Protein AF-A0A499W792-F1 (afdb_monomer_lite)

Foldseek 3Di:
DPAWEWDDDPPDIDIDGDPCLVVADPLLSLLRVLLRVLCVVVVVNVVVVVLVVVVVVLVVLLVVLVVVLVVVQVVDPDDDPVNSCPPVLVVLSVVLSVVVVLLSLLVQLVVLQLSSLSSLQSSPPPHDCVSVLVVLVPDQDPDDDPVSVSPDSYDHSVVSNVCNVPVLVSLADDLSLLLSLLLVLLQQLLVQQVVQCVVCPPHPDHSNVVSCVVSVVSCCVSVVSSVVSNCVSCVVPPDDRDPSSVVSNVVNNVVNQQSNSSCSQPDPPHDPPRHDPPDDDPDPPDDDDD

pLDDT: mean 80.39, std 14.5, range [31.56, 94.38]

Organism: Streptomyces avermitilis (NCBI:txid33903)

Structure (mmCIF, N/CA/C/O backbone):
data_AF-A0A499W792-F1
#
_entry.id   AF-A0A499W792-F1
#
loop_
_atom_site.group_PDB
_atom_site.id
_atom_site.type_symbol
_atom_site.label_atom_id
_atom_site.label_alt_id
_atom_site.label_comp_id
_atom_site.label_asym_id
_atom_site.label_entity_id
_atom_site.label_seq_id
_atom_site.pdbx_PDB_ins_code
_atom_site.Cartn_x
_atom_site.Cartn_y
_atom_site.Cartn_z
_atom_site.occupancy
_atom_site.B_iso_or_equiv
_atom_site.auth_seq_id
_atom_site.auth_comp_id
_atom_site.auth_asym_id
_atom_site.auth_atom_id
_atom_site.pdbx_PDB_model_num
ATOM 1 N N . MET A 1 1 ? -24.692 -14.224 3.344 1.00 43.38 1 MET A N 1
ATOM 2 C CA . MET A 1 1 ? -23.946 -13.046 3.838 1.00 43.38 1 MET A CA 1
ATOM 3 C C . MET A 1 1 ? -23.795 -13.183 5.340 1.00 43.38 1 MET A C 1
ATOM 5 O O . MET A 1 1 ? -24.813 -13.360 5.999 1.00 43.38 1 MET A O 1
ATOM 9 N N . ARG A 1 2 ? -22.555 -13.235 5.845 1.00 56.59 2 ARG A N 1
ATOM 10 C CA . ARG A 1 2 ? -22.250 -13.523 7.260 1.00 56.59 2 ARG A CA 1
ATOM 11 C C . ARG A 1 2 ? -21.841 -12.286 8.072 1.00 56.59 2 ARG A C 1
ATOM 13 O O . ARG A 1 2 ? -21.941 -12.348 9.287 1.00 56.59 2 ARG A O 1
ATOM 20 N N . GLU A 1 3 ? -21.475 -11.181 7.426 1.00 69.00 3 GLU A N 1
ATOM 21 C CA . GLU A 1 3 ? -20.933 -9.975 8.074 1.00 69.00 3 GLU A CA 1
ATOM 22 C C . GLU A 1 3 ? -21.672 -8.716 7.592 1.00 69.00 3 GLU A C 1
ATOM 24 O O . GLU A 1 3 ? -22.292 -8.735 6.519 1.00 69.00 3 GLU A O 1
ATOM 29 N N . ALA A 1 4 ? -21.674 -7.669 8.423 1.00 77.00 4 ALA A N 1
ATOM 30 C CA . ALA A 1 4 ? -22.153 -6.343 8.041 1.00 77.00 4 ALA A CA 1
ATOM 31 C C . ALA A 1 4 ? -21.179 -5.705 7.048 1.00 77.00 4 ALA A C 1
ATOM 33 O O . ALA A 1 4 ? -20.007 -6.069 7.010 1.00 77.00 4 ALA A O 1
ATOM 34 N N . PHE A 1 5 ? -21.688 -4.834 6.178 1.00 81.81 5 PHE A N 1
ATOM 35 C CA . PHE A 1 5 ? -20.833 -4.112 5.242 1.00 81.81 5 PHE A CA 1
ATOM 36 C C . PHE A 1 5 ? -21.449 -2.787 4.804 1.00 81.81 5 PHE A C 1
ATOM 38 O O . PHE A 1 5 ? -22.674 -2.620 4.753 1.00 81.81 5 PHE A O 1
ATOM 45 N N . VAL A 1 6 ? -20.576 -1.865 4.412 1.00 80.75 6 VAL A N 1
ATOM 46 C CA . VAL A 1 6 ? -20.932 -0.555 3.866 1.00 80.75 6 VAL A CA 1
ATOM 47 C C . VAL A 1 6 ? -20.957 -0.590 2.335 1.00 80.75 6 VAL A C 1
ATOM 49 O O . VAL A 1 6 ? -20.016 -1.043 1.686 1.00 80.75 6 VAL A O 1
ATOM 52 N N . LEU A 1 7 ? -22.013 -0.035 1.737 1.00 80.12 7 LEU A N 1
ATOM 53 C CA . LEU A 1 7 ? -22.088 0.289 0.311 1.00 80.12 7 LEU A CA 1
ATOM 54 C C . LEU A 1 7 ? -22.200 1.797 0.116 1.00 80.12 7 LEU A C 1
ATOM 56 O O . LEU A 1 7 ? -23.131 2.413 0.625 1.00 80.12 7 LEU A O 1
ATOM 60 N N . GLY A 1 8 ? -21.322 2.385 -0.694 1.00 77.19 8 GLY A N 1
ATOM 61 C CA . GLY A 1 8 ? -21.474 3.771 -1.142 1.00 77.19 8 GLY A CA 1
ATOM 62 C C . GLY A 1 8 ? -21.892 3.869 -2.607 1.00 77.19 8 GLY A C 1
ATOM 63 O O . GLY A 1 8 ? -21.391 3.137 -3.462 1.00 77.19 8 GLY A O 1
ATOM 64 N N . ARG A 1 9 ? -22.799 4.803 -2.905 1.00 77.06 9 ARG A N 1
ATOM 65 C CA . ARG A 1 9 ? -23.167 5.214 -4.266 1.00 77.06 9 ARG A CA 1
ATOM 66 C C . ARG A 1 9 ? -23.254 6.739 -4.323 1.00 77.06 9 ARG A C 1
ATOM 68 O O . ARG A 1 9 ? -24.211 7.330 -3.824 1.00 77.06 9 ARG A O 1
ATOM 75 N N . GLY A 1 10 ? -22.266 7.371 -4.957 1.00 75.25 10 GLY A N 1
ATOM 76 C CA . GLY A 1 10 ? -22.149 8.832 -4.975 1.00 75.25 10 GLY A CA 1
ATOM 77 C C . GLY A 1 10 ? -21.938 9.381 -3.561 1.00 75.25 10 GLY A C 1
ATOM 78 O O . GLY A 1 10 ? -21.058 8.909 -2.852 1.00 75.25 10 GLY A O 1
ATOM 79 N N . SER A 1 11 ? -22.767 10.338 -3.139 1.00 74.12 11 SER A N 1
ATOM 80 C CA . SER A 1 11 ? -22.710 10.950 -1.801 1.00 74.12 11 SER A CA 1
ATOM 81 C C . SER A 1 11 ? -23.447 10.173 -0.702 1.00 74.12 11 SER A C 1
ATOM 83 O O . SER A 1 11 ? -23.469 10.619 0.443 1.00 74.12 11 SER A O 1
ATOM 85 N N . ARG A 1 12 ? -24.089 9.040 -1.023 1.00 82.44 12 ARG A N 1
ATOM 86 C CA . ARG A 1 12 ? -24.875 8.256 -0.057 1.00 82.44 12 ARG A CA 1
ATOM 87 C C . ARG A 1 12 ? -24.180 6.945 0.292 1.00 82.44 12 ARG A C 1
ATOM 89 O O . ARG A 1 12 ? -23.796 6.200 -0.610 1.00 82.44 12 ARG A O 1
ATOM 96 N N . SER A 1 13 ? -24.124 6.645 1.587 1.00 84.94 13 SER A N 1
ATOM 97 C CA . SER A 1 13 ? -23.621 5.383 2.138 1.00 84.94 13 SER A CA 1
ATOM 98 C C . SER A 1 13 ? -24.741 4.625 2.847 1.00 84.94 13 SER A C 1
ATOM 100 O O . SER A 1 13 ? -25.570 5.225 3.528 1.00 84.94 13 SER A O 1
ATOM 102 N N . TRP A 1 14 ? -24.762 3.308 2.678 1.00 86.12 14 TRP A N 1
ATOM 103 C CA . TRP A 1 14 ? -25.739 2.388 3.248 1.00 86.12 14 TRP A CA 1
ATOM 104 C C . TRP A 1 14 ? -25.001 1.331 4.058 1.00 86.12 14 TRP A C 1
ATOM 106 O O . TRP A 1 14 ? -24.046 0.742 3.557 1.00 86.12 14 TRP A O 1
ATOM 116 N N . ILE A 1 15 ? -25.462 1.064 5.276 1.00 87.50 15 ILE A N 1
ATOM 117 C CA . ILE A 1 15 ? -24.980 -0.059 6.082 1.00 87.50 15 ILE A CA 1
ATOM 118 C C . ILE A 1 15 ? -25.951 -1.218 5.868 1.00 87.50 15 ILE A C 1
ATOM 120 O O . ILE A 1 15 ? -27.147 -1.093 6.142 1.00 87.50 15 ILE A O 1
ATOM 124 N N . ILE A 1 16 ? -25.453 -2.342 5.359 1.00 86.75 16 ILE A N 1
ATOM 125 C CA . ILE A 1 16 ? -26.236 -3.565 5.201 1.00 86.75 16 ILE A CA 1
ATOM 126 C C . ILE A 1 16 ? -25.924 -4.485 6.371 1.00 86.75 16 ILE A C 1
ATOM 128 O O . ILE A 1 16 ? -24.802 -4.961 6.527 1.00 86.75 16 ILE A O 1
ATOM 132 N N . LEU A 1 17 ? -26.948 -4.761 7.177 1.00 86.94 17 LEU A N 1
ATOM 133 C CA . LEU A 1 17 ? -26.836 -5.623 8.345 1.00 86.94 17 LEU A CA 1
ATOM 134 C C . LEU A 1 17 ? -27.333 -7.042 8.017 1.00 86.94 17 LEU A C 1
ATOM 136 O O . LEU A 1 17 ? -28.445 -7.204 7.499 1.00 86.94 17 LEU A O 1
ATOM 140 N N . PRO A 1 18 ? -26.550 -8.095 8.311 1.00 85.62 18 PRO A N 1
ATOM 141 C CA . PRO A 1 18 ? -26.974 -9.468 8.086 1.00 85.62 18 PRO A CA 1
ATOM 142 C C . PRO A 1 18 ? -28.092 -9.847 9.063 1.00 85.62 18 PRO A C 1
ATOM 144 O O . PRO A 1 18 ? -28.157 -9.356 10.187 1.00 85.62 18 PRO A O 1
ATOM 147 N N . ARG A 1 19 ? -28.949 -10.803 8.675 1.00 82.31 19 ARG A N 1
ATOM 148 C CA . ARG A 1 19 ?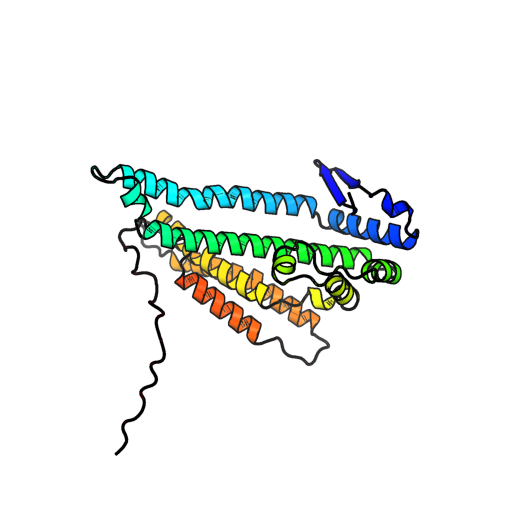 -30.065 -11.273 9.526 1.00 82.31 19 ARG A CA 1
ATOM 149 C C . ARG A 1 19 ? -29.613 -11.752 10.913 1.00 82.31 19 ARG A C 1
ATOM 151 O O . ARG A 1 19 ? -30.375 -11.614 11.862 1.00 82.31 19 ARG A O 1
ATOM 158 N N . GLY A 1 20 ? -28.390 -12.278 11.017 1.00 80.50 20 GLY A N 1
ATOM 159 C CA . GLY A 1 20 ? -27.804 -12.763 12.268 1.00 80.50 20 GLY A CA 1
ATOM 160 C C . GLY A 1 20 ? -27.576 -11.683 13.327 1.00 80.50 20 GLY A C 1
ATOM 161 O O . GLY A 1 20 ? -27.514 -12.027 14.499 1.00 80.50 20 GLY A O 1
ATOM 162 N N . ILE A 1 21 ? -27.541 -10.394 12.959 1.00 84.88 21 ILE A N 1
ATOM 163 C CA . ILE A 1 21 ? -27.390 -9.305 13.938 1.00 84.88 21 ILE A CA 1
ATOM 164 C C . ILE A 1 21 ? -28.565 -9.248 14.923 1.00 84.88 21 ILE A C 1
ATOM 166 O O . ILE A 1 21 ? -28.399 -8.829 16.058 1.00 84.88 21 ILE A O 1
ATOM 170 N N . ARG A 1 22 ? -29.746 -9.729 14.505 1.00 84.56 22 ARG A N 1
ATOM 171 C CA . ARG A 1 22 ? -30.959 -9.784 15.336 1.00 84.56 22 ARG A CA 1
ATOM 172 C C . ARG A 1 22 ? -30.860 -10.778 16.494 1.00 84.56 22 ARG A C 1
ATOM 174 O O . ARG A 1 22 ? -31.756 -10.813 17.325 1.00 84.56 22 ARG A O 1
ATOM 181 N N . LEU A 1 23 ? -29.837 -11.633 16.489 1.00 87.12 23 LEU A N 1
ATOM 182 C CA . LEU A 1 23 ? -29.580 -12.615 17.541 1.00 87.12 23 LEU A CA 1
ATOM 183 C C . LEU A 1 23 ? -28.583 -12.097 18.589 1.00 87.12 23 LEU A C 1
ATOM 185 O O . LEU A 1 23 ? -28.338 -12.791 19.571 1.00 87.12 23 LEU A O 1
ATOM 189 N N . LEU A 1 24 ? -27.982 -10.928 18.360 1.00 86.69 24 LEU A N 1
ATOM 190 C CA . LEU A 1 24 ? -27.027 -10.310 19.274 1.00 86.69 24 LEU A CA 1
ATOM 191 C C . LEU A 1 24 ? -27.748 -9.451 20.310 1.00 86.69 24 LEU A C 1
ATOM 193 O O . LEU A 1 24 ? -28.890 -9.039 20.103 1.00 86.69 24 LEU A O 1
ATOM 197 N N . ARG A 1 25 ? -27.062 -9.154 21.415 1.00 89.69 25 ARG A N 1
ATOM 198 C CA . ARG A 1 25 ? -27.536 -8.151 22.374 1.00 89.69 25 ARG A CA 1
ATOM 199 C C . ARG A 1 25 ? -27.486 -6.763 21.737 1.00 89.69 25 ARG A C 1
ATOM 201 O O . ARG A 1 25 ? -26.628 -6.507 20.894 1.00 89.69 25 ARG A O 1
ATOM 208 N N . ASP A 1 26 ? -28.351 -5.853 22.179 1.00 90.31 26 ASP A N 1
ATOM 209 C CA . ASP A 1 26 ? -28.429 -4.495 21.618 1.00 90.31 26 ASP A CA 1
ATOM 210 C C . ASP A 1 26 ? -27.074 -3.770 21.660 1.00 90.31 26 ASP A C 1
ATOM 212 O O . ASP A 1 26 ? -26.663 -3.171 20.671 1.00 90.31 26 ASP A O 1
ATOM 216 N N . GLU A 1 27 ? -26.326 -3.914 22.756 1.00 89.75 27 GLU A N 1
ATOM 217 C CA . GLU A 1 27 ? -24.987 -3.330 22.925 1.00 89.75 27 GLU A CA 1
ATOM 218 C C . GLU A 1 27 ? -23.953 -3.891 21.928 1.00 89.75 27 GLU A C 1
ATOM 220 O O . GLU A 1 27 ? -23.074 -3.174 21.451 1.00 89.75 27 GLU A O 1
ATOM 225 N N . GLU A 1 28 ? -24.056 -5.179 21.592 1.00 89.00 28 GLU A N 1
ATOM 226 C CA . GLU A 1 28 ? -23.181 -5.851 20.624 1.00 89.00 28 GLU A CA 1
ATOM 227 C C . GLU A 1 28 ? -23.547 -5.445 19.192 1.00 89.00 28 GLU A C 1
ATOM 229 O O . GLU A 1 28 ? -22.673 -5.131 18.381 1.00 89.00 28 GLU A O 1
ATOM 234 N N . ALA A 1 29 ? -24.845 -5.398 18.882 1.00 89.12 29 ALA A N 1
ATOM 235 C CA . ALA A 1 29 ? -25.343 -4.914 17.601 1.00 89.12 29 ALA A CA 1
ATOM 236 C C . ALA A 1 29 ? -24.961 -3.443 17.373 1.00 89.12 29 ALA A C 1
ATOM 238 O O . ALA A 1 29 ? -24.527 -3.077 16.279 1.00 89.12 29 ALA A O 1
ATOM 239 N N . GLU A 1 30 ? -25.059 -2.607 18.408 1.00 90.38 30 GLU A N 1
ATOM 240 C CA . GLU A 1 30 ? -24.650 -1.207 18.354 1.00 90.38 30 GLU A CA 1
ATOM 241 C C . GLU A 1 30 ? -23.138 -1.067 18.133 1.00 90.38 30 GLU A C 1
ATOM 243 O O . GLU A 1 30 ? -22.713 -0.244 17.320 1.00 90.38 30 GLU A O 1
ATOM 248 N N . ALA A 1 31 ? -22.316 -1.896 18.784 1.00 89.31 31 ALA A N 1
ATOM 249 C CA . ALA A 1 31 ? -20.872 -1.904 18.562 1.00 89.31 31 ALA A CA 1
ATOM 250 C C . ALA A 1 31 ? -20.512 -2.228 17.096 1.00 89.31 31 ALA A C 1
ATOM 252 O O . ALA A 1 31 ? -19.668 -1.543 16.516 1.00 89.31 31 ALA A O 1
ATOM 253 N N . ILE A 1 32 ? -21.212 -3.183 16.464 1.00 90.31 32 ILE A N 1
ATOM 254 C CA . ILE A 1 32 ? -21.069 -3.468 15.022 1.00 90.31 32 ILE A CA 1
ATOM 255 C C . ILE A 1 32 ? -21.450 -2.243 14.190 1.00 90.31 32 ILE A C 1
ATOM 257 O O . ILE A 1 32 ? -20.688 -1.832 13.321 1.00 90.31 32 ILE A O 1
ATOM 261 N N . VAL A 1 33 ? -22.601 -1.622 14.456 1.00 91.00 33 VAL A N 1
ATOM 262 C CA . VAL A 1 33 ? -23.042 -0.446 13.688 1.00 91.00 33 VAL A CA 1
ATOM 263 C C . VAL A 1 33 ? -22.042 0.706 13.811 1.00 91.00 33 VAL A C 1
ATOM 265 O O . VAL A 1 33 ? -21.728 1.345 12.808 1.00 91.00 33 VAL A O 1
ATOM 268 N N . ARG A 1 34 ? -21.487 0.952 15.003 1.00 91.19 34 ARG A N 1
ATOM 269 C CA . ARG A 1 34 ? -20.455 1.980 15.210 1.00 91.19 34 ARG A CA 1
ATOM 270 C C . ARG A 1 34 ? -19.169 1.678 14.442 1.00 91.19 34 ARG A C 1
ATOM 272 O O . ARG A 1 34 ? -18.573 2.605 13.898 1.00 91.19 34 ARG A O 1
ATOM 279 N N . HIS A 1 35 ? -18.764 0.413 14.358 1.00 92.44 35 HIS A N 1
ATOM 280 C CA . HIS A 1 35 ? -17.632 -0.015 13.533 1.00 92.44 35 HIS A CA 1
ATOM 281 C C . HIS A 1 35 ? -17.866 0.283 12.046 1.00 92.44 35 HIS A C 1
ATOM 283 O O . HIS A 1 35 ? -17.044 0.951 11.417 1.00 92.44 35 HIS A O 1
ATOM 289 N N . GLU A 1 36 ? -19.034 -0.082 11.511 1.00 91.44 36 GLU A N 1
ATOM 290 C CA . GLU A 1 36 ? -19.412 0.234 10.125 1.00 91.44 36 GLU A CA 1
ATOM 291 C C . GLU A 1 36 ? -19.500 1.753 9.875 1.00 91.44 36 GLU A C 1
ATOM 293 O O . GLU A 1 36 ? -19.076 2.255 8.832 1.00 91.44 36 GLU A O 1
ATOM 298 N N . MET A 1 37 ? -20.000 2.526 10.846 1.00 91.38 37 MET A N 1
ATOM 299 C CA . MET A 1 37 ? -19.972 3.992 10.784 1.00 91.38 37 MET A CA 1
ATOM 300 C C . MET A 1 37 ? -18.542 4.544 10.795 1.00 91.38 37 MET A C 1
ATOM 302 O O . MET A 1 37 ? -18.280 5.548 10.132 1.00 91.38 37 MET A O 1
ATOM 306 N N . GLY A 1 38 ? -17.614 3.883 11.490 1.00 90.75 38 GLY A N 1
ATOM 307 C CA . GLY A 1 38 ? -16.185 4.190 11.461 1.00 90.75 38 GLY A CA 1
ATOM 308 C C . GLY A 1 38 ? -15.604 4.097 10.049 1.00 90.75 38 GLY A C 1
ATOM 309 O O . GLY A 1 38 ? -14.928 5.027 9.610 1.00 90.75 38 GLY A O 1
ATOM 310 N N . HIS A 1 39 ? -15.948 3.047 9.297 1.00 91.25 39 HIS A N 1
ATOM 311 C CA . HIS A 1 39 ? -15.559 2.913 7.887 1.00 91.25 39 HIS A CA 1
ATOM 312 C C . HIS A 1 39 ? -16.125 4.036 7.004 1.00 91.25 39 HIS A C 1
ATOM 314 O O . HIS A 1 39 ? -15.434 4.556 6.124 1.00 91.25 39 HIS A O 1
ATOM 320 N N . ILE A 1 40 ? -17.373 4.457 7.247 1.00 89.94 40 ILE A N 1
ATOM 321 C CA . ILE A 1 40 ? -17.988 5.583 6.523 1.00 89.94 40 ILE A CA 1
ATOM 322 C C . ILE A 1 40 ? -17.263 6.892 6.841 1.00 89.94 40 ILE A C 1
ATOM 324 O O . ILE A 1 40 ? -16.906 7.627 5.921 1.00 89.94 40 ILE A O 1
ATOM 328 N N . ALA A 1 41 ? -17.033 7.180 8.124 1.00 88.56 41 ALA A N 1
ATOM 329 C CA . ALA A 1 41 ? -16.377 8.404 8.573 1.00 88.56 41 ALA A CA 1
ATOM 330 C C . ALA A 1 41 ? -14.927 8.505 8.071 1.00 88.56 41 ALA A C 1
ATOM 332 O O . ALA A 1 41 ? -14.463 9.597 7.750 1.00 88.56 41 ALA A O 1
ATOM 333 N N . ALA A 1 42 ? -14.235 7.369 7.955 1.00 86.50 42 ALA A N 1
ATOM 334 C CA . ALA A 1 42 ? -12.890 7.284 7.394 1.00 86.50 42 ALA A CA 1
ATOM 335 C C . ALA A 1 42 ? -12.846 7.361 5.855 1.00 86.50 42 ALA A C 1
ATOM 337 O O . ALA A 1 42 ? -11.769 7.508 5.279 1.00 86.50 42 ALA A O 1
ATOM 338 N N . GLY A 1 43 ? -13.996 7.286 5.175 1.00 87.06 43 GLY A N 1
ATOM 339 C CA . GLY A 1 43 ? -14.063 7.322 3.715 1.00 87.06 43 GLY A CA 1
ATOM 340 C C . GLY A 1 43 ? -13.572 6.037 3.041 1.00 87.06 43 GLY A C 1
ATOM 341 O O . GLY A 1 43 ? -13.133 6.079 1.889 1.00 87.06 43 GLY A O 1
ATOM 342 N N . ASP A 1 44 ? -13.670 4.890 3.717 1.00 88.88 44 ASP A N 1
ATOM 343 C CA . ASP A 1 44 ? -13.089 3.625 3.247 1.00 88.88 44 ASP A CA 1
ATOM 344 C C . ASP A 1 44 ? -13.686 3.151 1.915 1.00 88.88 44 ASP A C 1
ATOM 346 O O . ASP A 1 44 ? -13.003 2.513 1.115 1.00 88.88 44 ASP A O 1
ATOM 350 N N . VAL A 1 45 ? -14.923 3.545 1.596 1.00 84.06 45 VAL A N 1
ATOM 351 C CA . VAL A 1 45 ? -15.516 3.285 0.274 1.00 84.06 45 VAL A CA 1
ATOM 352 C C . VAL A 1 45 ? -14.676 3.909 -0.845 1.00 84.06 45 VAL A C 1
ATOM 354 O O . VAL A 1 45 ? -14.391 3.248 -1.843 1.00 84.06 45 VAL A O 1
ATOM 357 N N . THR A 1 46 ? -14.253 5.166 -0.689 1.00 83.62 46 THR A N 1
ATOM 358 C CA . THR A 1 46 ? -13.398 5.853 -1.669 1.00 83.62 46 THR A CA 1
ATOM 359 C C . THR A 1 46 ? -12.048 5.157 -1.780 1.00 83.62 46 THR A C 1
ATOM 361 O O . THR A 1 46 ? -11.539 4.959 -2.882 1.00 83.62 46 THR A O 1
ATOM 364 N N . LEU A 1 47 ? -11.492 4.730 -0.646 1.00 83.81 47 LEU A N 1
ATOM 365 C CA . LEU A 1 47 ? -10.219 4.025 -0.596 1.00 83.81 47 LEU A CA 1
ATOM 366 C C . LEU A 1 47 ? -10.269 2.691 -1.349 1.00 83.81 47 LEU A C 1
ATOM 368 O O . LEU A 1 47 ? -9.374 2.419 -2.143 1.00 83.81 47 LEU A O 1
ATOM 372 N N . VAL A 1 48 ? -11.337 1.902 -1.191 1.00 83.44 48 VAL A N 1
ATOM 373 C CA . VAL A 1 48 ? -11.529 0.655 -1.952 1.00 83.44 48 VAL A CA 1
ATOM 374 C C . VAL A 1 48 ? -11.550 0.926 -3.459 1.00 83.44 48 VAL A C 1
ATOM 376 O O . VAL A 1 48 ? -10.939 0.180 -4.229 1.00 83.44 48 VAL A O 1
ATOM 379 N N . TRP A 1 49 ? -12.204 2.005 -3.900 1.00 82.31 49 TRP A N 1
ATOM 380 C CA . TRP A 1 49 ? -12.184 2.404 -5.310 1.00 82.31 49 TRP A CA 1
ATOM 381 C C . TRP A 1 49 ? -10.795 2.834 -5.780 1.00 82.31 49 TRP A C 1
ATOM 383 O O . TRP A 1 49 ? -10.404 2.455 -6.883 1.00 82.31 49 TRP A O 1
ATOM 393 N N . LEU A 1 50 ? -10.026 3.547 -4.954 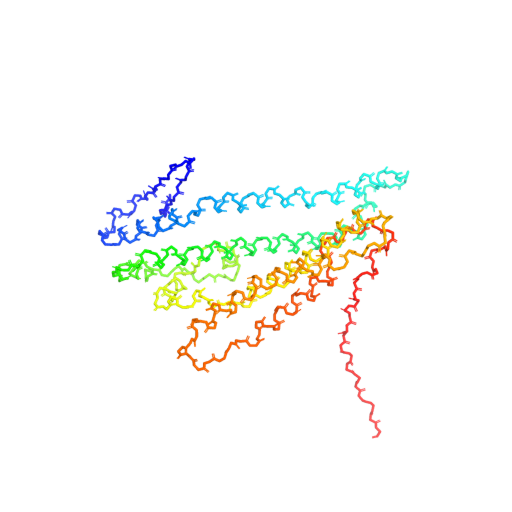1.00 81.50 50 LEU A N 1
ATOM 394 C CA . LEU A 1 50 ? -8.634 3.891 -5.256 1.00 81.50 50 LEU A CA 1
ATOM 395 C C . LEU A 1 50 ? -7.762 2.637 -5.372 1.00 81.50 50 LEU A C 1
ATOM 397 O O . LEU A 1 50 ? -7.058 2.480 -6.365 1.00 81.50 50 LEU A O 1
ATOM 401 N N . THR A 1 51 ? -7.853 1.699 -4.426 1.00 82.62 51 THR A N 1
ATOM 402 C CA . THR A 1 51 ? -7.118 0.425 -4.481 1.00 82.62 51 THR A CA 1
ATOM 403 C C . THR A 1 51 ? -7.510 -0.388 -5.714 1.00 82.62 51 THR A C 1
ATOM 405 O O . THR A 1 51 ? -6.653 -0.965 -6.380 1.00 82.62 51 THR A O 1
ATOM 408 N N . ARG A 1 52 ? -8.794 -0.398 -6.085 1.00 85.06 52 ARG A N 1
ATOM 409 C CA . ARG A 1 52 ? -9.251 -1.021 -7.332 1.00 85.06 52 ARG A CA 1
ATOM 410 C C . ARG A 1 52 ? -8.710 -0.290 -8.564 1.00 85.06 52 ARG A C 1
ATOM 412 O O . ARG A 1 52 ? -8.331 -0.943 -9.530 1.00 85.06 52 ARG A O 1
ATOM 419 N N . GLY A 1 53 ? -8.632 1.037 -8.524 1.00 83.50 53 GLY A N 1
ATOM 420 C CA . GLY A 1 53 ? -7.988 1.860 -9.546 1.00 83.50 53 GLY A CA 1
ATOM 421 C C . GLY A 1 53 ? -6.511 1.514 -9.732 1.00 83.50 53 GLY A C 1
ATOM 422 O O . GLY A 1 53 ? -6.066 1.379 -10.866 1.00 83.50 53 GLY A O 1
ATOM 423 N N . VAL A 1 54 ? -5.775 1.264 -8.643 1.00 83.56 54 VAL A N 1
ATOM 424 C CA . VAL A 1 54 ? -4.381 0.787 -8.702 1.00 83.56 54 VAL A CA 1
ATOM 425 C C . VAL A 1 54 ? -4.289 -0.536 -9.456 1.00 83.56 54 VAL A C 1
ATOM 427 O O . VAL A 1 54 ? -3.422 -0.676 -10.309 1.00 83.56 54 VAL A O 1
ATOM 430 N N . TRP A 1 55 ? -5.204 -1.481 -9.225 1.00 85.44 55 TRP A N 1
ATOM 431 C CA . TRP A 1 55 ? -5.243 -2.734 -9.989 1.00 85.44 55 TRP A CA 1
ATOM 432 C C . TRP A 1 55 ? -5.500 -2.517 -11.482 1.00 85.44 55 TRP A C 1
ATOM 434 O O . TRP A 1 55 ? -4.849 -3.145 -12.318 1.00 85.44 55 TRP A O 1
ATOM 444 N N . TRP A 1 56 ? -6.404 -1.597 -11.820 1.00 87.19 56 TRP A N 1
ATOM 445 C CA . TRP A 1 56 ? -6.661 -1.217 -13.209 1.00 87.19 56 TRP A CA 1
ATOM 446 C C . TRP A 1 56 ? -5.493 -0.482 -13.863 1.00 87.19 56 TRP A C 1
ATOM 448 O O . TRP A 1 56 ? -5.331 -0.610 -15.068 1.00 87.19 56 TRP A O 1
ATOM 458 N N . ALA A 1 57 ? -4.690 0.262 -13.101 1.00 84.38 57 ALA A N 1
ATOM 459 C CA . ALA A 1 57 ? -3.500 0.957 -13.590 1.00 84.38 57 ALA A CA 1
ATOM 460 C C . ALA A 1 57 ? -2.275 0.033 -13.681 1.00 84.38 57 ALA A C 1
ATOM 462 O O . ALA A 1 57 ? -1.459 0.170 -14.588 1.00 84.38 57 ALA A O 1
ATOM 463 N N . LEU A 1 58 ? -2.161 -0.942 -12.778 1.00 85.44 58 LEU A N 1
ATOM 464 C CA . LEU A 1 58 ? -1.060 -1.898 -12.755 1.00 85.44 58 LEU A CA 1
ATOM 465 C C . LEU A 1 58 ? -1.033 -2.737 -14.035 1.00 85.44 58 LEU A C 1
ATOM 467 O O . LEU A 1 58 ? 0.032 -2.937 -14.608 1.00 85.44 58 LEU A O 1
ATOM 471 N N . LEU A 1 59 ? -2.197 -3.188 -14.509 1.00 87.00 59 LEU A N 1
ATOM 472 C CA . LEU A 1 59 ? -2.293 -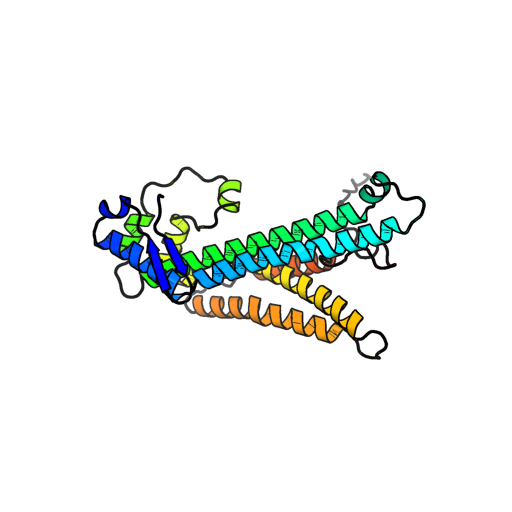4.002 -15.719 1.00 87.00 59 LEU A CA 1
ATOM 473 C C . LEU A 1 59 ? -1.693 -3.315 -16.964 1.00 87.00 59 LEU A C 1
ATOM 475 O O . LEU A 1 59 ? -0.779 -3.892 -17.544 1.00 87.00 59 LEU A O 1
ATOM 479 N N . PRO A 1 60 ? -2.126 -2.113 -17.396 1.00 84.31 60 PRO A N 1
ATOM 480 C CA . PRO A 1 60 ? -1.535 -1.453 -18.552 1.00 84.31 60 PRO A CA 1
ATOM 481 C C . PRO A 1 60 ? -0.051 -1.157 -18.335 1.00 84.31 60 PRO A C 1
ATOM 483 O O . PRO A 1 60 ? 0.729 -1.418 -19.244 1.00 84.31 60 PRO A O 1
ATOM 486 N N . VAL A 1 61 ? 0.368 -0.721 -17.138 1.00 82.06 61 VAL A N 1
ATOM 487 C CA . VAL A 1 61 ? 1.792 -0.498 -16.814 1.00 82.06 61 VAL A CA 1
ATOM 488 C C . VAL A 1 61 ? 2.623 -1.768 -17.037 1.00 82.06 61 VAL A C 1
ATOM 490 O O . VAL A 1 61 ? 3.687 -1.707 -17.653 1.00 82.06 61 VAL A O 1
ATOM 493 N N . LEU A 1 62 ? 2.112 -2.926 -16.611 1.00 84.38 62 LEU A N 1
ATOM 494 C CA . LEU A 1 62 ? 2.748 -4.228 -16.819 1.00 84.38 62 LEU A CA 1
ATOM 495 C C . LEU A 1 62 ? 2.627 -4.768 -18.258 1.00 84.38 62 LEU A C 1
ATOM 497 O O . LEU A 1 62 ? 3.249 -5.768 -18.599 1.00 84.38 62 LEU A O 1
ATOM 501 N N . LEU A 1 63 ? 1.818 -4.155 -19.119 1.00 84.94 63 LEU A N 1
ATOM 502 C CA . LEU A 1 63 ? 1.647 -4.603 -20.504 1.00 84.94 63 LEU A CA 1
ATOM 503 C C . LEU A 1 63 ? 2.406 -3.738 -21.511 1.00 84.94 63 LEU A C 1
ATOM 505 O O . LEU A 1 63 ? 2.726 -4.240 -22.588 1.00 84.94 63 LEU A O 1
ATOM 509 N N . VAL A 1 64 ? 2.756 -2.489 -21.174 1.00 81.69 64 VAL A N 1
ATOM 510 C CA . VAL A 1 64 ? 3.496 -1.599 -22.088 1.00 81.69 64 VAL A CA 1
ATOM 511 C C . VAL A 1 64 ? 4.813 -2.232 -22.539 1.00 81.69 64 VAL A C 1
ATOM 513 O O . VAL A 1 64 ? 5.071 -2.315 -23.737 1.00 81.69 64 VAL A O 1
ATOM 516 N N . ALA A 1 65 ? 5.645 -2.700 -21.607 1.00 77.00 65 ALA A N 1
ATOM 517 C CA . ALA A 1 65 ? 6.959 -3.243 -21.950 1.00 77.00 65 ALA A CA 1
ATOM 518 C C . ALA A 1 65 ? 6.880 -4.538 -22.790 1.00 77.00 65 ALA A C 1
ATOM 520 O O . ALA A 1 65 ? 7.518 -4.579 -23.844 1.00 77.00 65 ALA A O 1
ATOM 521 N N . PRO A 1 66 ? 6.058 -5.547 -22.426 1.00 79.38 66 PRO A N 1
ATOM 522 C CA . PRO A 1 66 ? 5.770 -6.696 -23.284 1.00 79.38 66 PRO A CA 1
ATOM 523 C C . PRO A 1 66 ? 5.293 -6.315 -24.681 1.00 79.38 66 PRO A C 1
ATOM 525 O O . PRO A 1 66 ? 5.738 -6.900 -25.665 1.00 79.38 66 PRO A O 1
ATOM 528 N N . PHE A 1 67 ? 4.395 -5.332 -24.771 1.00 81.50 67 PHE A N 1
ATOM 529 C CA . PHE A 1 67 ? 3.844 -4.879 -26.039 1.00 81.50 67 PHE A CA 1
ATOM 530 C C . PHE A 1 67 ? 4.922 -4.251 -26.926 1.00 81.50 67 PHE A C 1
ATOM 532 O O . PHE A 1 67 ? 5.059 -4.631 -28.087 1.00 81.50 67 PHE A O 1
ATOM 539 N N . VAL A 1 68 ? 5.737 -3.343 -26.379 1.00 79.06 68 VAL A N 1
ATOM 540 C CA . VAL A 1 68 ? 6.849 -2.724 -27.115 1.00 79.06 68 VAL A CA 1
ATOM 541 C C . VAL A 1 68 ? 7.860 -3.781 -27.562 1.00 79.06 68 VAL A C 1
ATOM 543 O O . VAL A 1 68 ? 8.249 -3.786 -28.729 1.00 79.06 68 VAL A O 1
ATOM 546 N N . ALA A 1 69 ? 8.238 -4.709 -26.678 1.00 75.62 69 ALA A N 1
ATOM 547 C CA . ALA A 1 69 ? 9.154 -5.799 -27.007 1.00 75.62 69 ALA A CA 1
ATOM 548 C C . ALA A 1 69 ? 8.599 -6.704 -28.122 1.00 75.62 69 ALA A C 1
ATOM 550 O O . ALA A 1 69 ? 9.334 -7.077 -29.035 1.00 75.62 69 ALA A O 1
ATOM 551 N N . ALA A 1 70 ? 7.299 -7.010 -28.098 1.00 77.00 70 ALA A N 1
ATOM 552 C CA . ALA A 1 70 ? 6.637 -7.783 -29.145 1.00 77.00 70 ALA A CA 1
ATOM 553 C C . ALA A 1 70 ? 6.630 -7.060 -30.497 1.00 77.00 70 ALA A C 1
ATOM 555 O O . ALA A 1 70 ? 6.993 -7.652 -31.513 1.00 77.00 70 ALA A O 1
ATOM 556 N N . VAL A 1 71 ? 6.284 -5.769 -30.508 1.00 79.25 71 VAL A N 1
ATOM 557 C CA . VAL A 1 71 ? 6.283 -4.948 -31.727 1.00 79.25 71 VAL A CA 1
ATOM 558 C C . VAL A 1 71 ? 7.688 -4.825 -32.316 1.00 79.25 71 VAL A C 1
ATOM 560 O O . VAL A 1 71 ? 7.841 -4.899 -33.533 1.00 79.25 71 VAL A O 1
ATOM 563 N N . GLN A 1 72 ? 8.719 -4.657 -31.483 1.00 73.94 72 GLN A N 1
ATOM 564 C CA . GLN A 1 72 ? 10.107 -4.599 -31.951 1.00 73.94 72 GLN A CA 1
ATOM 565 C C . GLN A 1 72 ? 10.605 -5.961 -32.448 1.00 73.94 72 GLN A C 1
ATOM 567 O O . GLN A 1 72 ? 11.201 -6.030 -33.519 1.00 73.94 72 GLN A O 1
ATOM 572 N N . GLY A 1 73 ? 10.313 -7.048 -31.728 1.00 71.50 73 GLY A N 1
ATOM 573 C CA . GLY A 1 73 ? 10.716 -8.403 -32.114 1.00 71.50 73 GLY A CA 1
ATOM 574 C C . GLY A 1 73 ? 10.100 -8.869 -33.438 1.00 71.50 73 GLY A C 1
ATOM 575 O O . GLY A 1 73 ? 10.757 -9.574 -34.205 1.00 71.50 73 GLY A O 1
ATOM 576 N N . TRP A 1 74 ? 8.878 -8.422 -33.750 1.00 64.19 74 TRP A N 1
ATOM 577 C CA . TRP A 1 74 ? 8.228 -8.646 -35.047 1.00 64.19 74 TRP A CA 1
ATOM 578 C C . TRP A 1 74 ? 8.869 -7.896 -36.219 1.00 64.19 74 TRP A C 1
ATOM 580 O O . TRP A 1 74 ? 8.616 -8.257 -37.365 1.00 64.19 74 TRP A O 1
ATOM 590 N N . ARG A 1 75 ? 9.709 -6.883 -35.970 1.00 67.06 75 ARG A N 1
ATOM 591 C CA . ARG A 1 75 ? 10.445 -6.180 -37.036 1.00 67.06 75 ARG A CA 1
ATOM 592 C C . ARG A 1 75 ? 11.681 -6.941 -37.518 1.00 67.06 75 ARG A C 1
ATOM 594 O O . ARG A 1 75 ? 12.282 -6.535 -38.505 1.00 67.06 75 ARG A O 1
ATOM 601 N N . TRP A 1 76 ? 12.078 -8.020 -36.845 1.00 68.56 76 TRP A N 1
ATOM 602 C CA . TRP A 1 76 ? 13.205 -8.850 -37.263 1.00 68.56 76 TRP A CA 1
ATOM 603 C C . TRP A 1 76 ? 12.729 -10.002 -38.155 1.00 68.56 76 TRP A C 1
ATOM 605 O O . TRP A 1 76 ? 11.983 -10.872 -37.707 1.00 68.56 76 TRP A O 1
ATOM 615 N N . GLU A 1 77 ? 13.214 -10.032 -39.400 1.00 57.62 77 GLU A N 1
ATOM 616 C CA . GLU A 1 77 ? 12.757 -10.915 -40.494 1.00 57.62 77 GLU A CA 1
ATOM 617 C C . GLU A 1 77 ? 12.880 -12.435 -40.233 1.00 57.62 77 GLU A C 1
ATOM 619 O O . GLU A 1 77 ? 12.390 -13.238 -41.026 1.00 57.62 77 GLU A O 1
ATOM 624 N N . HIS A 1 78 ? 13.454 -12.878 -39.107 1.00 68.75 78 HIS A N 1
ATOM 625 C CA . HIS A 1 78 ? 13.684 -14.300 -38.798 1.00 68.75 78 HIS A CA 1
ATOM 626 C C . HIS A 1 78 ? 13.325 -14.712 -37.358 1.00 68.75 78 HIS A C 1
ATOM 628 O O . HIS A 1 78 ? 13.867 -15.688 -36.820 1.00 68.75 78 HIS A O 1
ATOM 634 N N . THR A 1 79 ? 12.426 -13.979 -36.701 1.00 69.69 79 THR A N 1
ATOM 635 C CA . THR A 1 79 ? 12.009 -14.293 -35.327 1.00 69.69 79 THR A CA 1
ATOM 636 C C . THR A 1 79 ? 10.772 -15.189 -35.326 1.00 69.69 79 THR A C 1
ATOM 638 O O . THR A 1 79 ? 9.673 -14.758 -35.664 1.00 69.69 79 THR A O 1
ATOM 641 N N . THR A 1 80 ? 10.924 -16.448 -34.909 1.00 80.00 80 THR A N 1
ATOM 642 C CA . THR A 1 80 ? 9.775 -17.324 -34.628 1.00 80.00 80 THR A CA 1
ATOM 643 C C . THR A 1 80 ? 9.165 -16.986 -33.258 1.00 80.00 80 THR A C 1
ATOM 645 O O . THR A 1 80 ? 9.892 -16.523 -32.372 1.00 80.00 80 THR A O 1
ATOM 648 N N . PRO A 1 81 ? 7.865 -17.260 -33.015 1.00 79.38 81 PRO A N 1
ATOM 649 C CA . PRO A 1 81 ? 7.23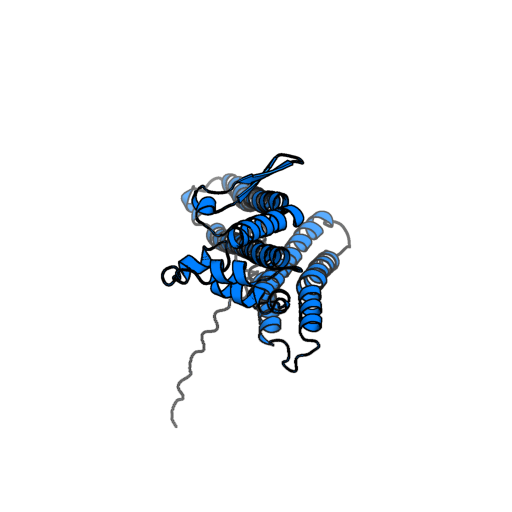8 -17.025 -31.708 1.00 79.38 81 PRO A CA 1
ATOM 650 C C . PRO A 1 81 ? 7.979 -17.706 -30.548 1.00 79.38 81 PRO A C 1
ATOM 652 O O . PRO A 1 81 ? 8.153 -17.120 -29.483 1.00 79.38 81 PRO A O 1
ATOM 655 N N . TRP A 1 82 ? 8.490 -18.919 -30.772 1.00 80.06 82 TRP A N 1
ATOM 656 C CA . TRP A 1 82 ? 9.271 -19.656 -29.777 1.00 80.06 82 TRP A CA 1
ATOM 657 C C . TRP A 1 82 ? 10.599 -18.975 -29.448 1.00 80.06 82 TRP A C 1
ATOM 659 O O . TRP A 1 82 ? 10.931 -18.842 -28.274 1.00 80.06 82 TRP A O 1
ATOM 669 N N . ARG A 1 83 ? 11.322 -18.482 -30.463 1.00 78.44 83 ARG A N 1
ATOM 670 C CA . ARG A 1 83 ? 12.585 -17.755 -30.275 1.00 78.44 83 ARG A CA 1
ATOM 671 C C . ARG A 1 83 ? 12.375 -16.434 -29.532 1.00 78.44 83 ARG A C 1
ATOM 673 O O . ARG A 1 83 ? 13.208 -16.051 -28.714 1.00 78.44 83 ARG A O 1
ATOM 680 N N . MET A 1 84 ? 11.251 -15.769 -29.795 1.00 74.50 84 MET A N 1
ATOM 681 C CA . MET A 1 84 ? 10.838 -14.563 -29.082 1.00 74.50 84 MET A CA 1
ATOM 682 C C . MET A 1 84 ? 10.560 -14.856 -27.605 1.00 74.50 84 MET A C 1
ATOM 684 O O . MET A 1 84 ? 11.093 -14.152 -26.755 1.00 74.50 84 MET A O 1
ATOM 688 N N . LEU A 1 85 ? 9.776 -15.893 -27.287 1.00 77.88 85 LEU A N 1
ATOM 689 C CA . LEU A 1 85 ? 9.432 -16.256 -25.904 1.00 77.88 85 LEU A CA 1
ATOM 690 C C . LEU A 1 85 ? 10.617 -16.823 -25.109 1.00 77.88 85 LEU A C 1
ATOM 692 O O . LEU A 1 85 ? 10.669 -16.653 -23.896 1.00 77.88 85 LEU A O 1
ATOM 696 N N . SER A 1 86 ? 11.589 -17.452 -25.775 1.00 78.44 86 SER A N 1
ATOM 697 C CA . SER A 1 86 ? 12.822 -17.929 -25.135 1.00 78.44 86 SER A CA 1
ATOM 698 C C . SER A 1 86 ? 13.838 -16.820 -24.839 1.00 78.44 86 SER A C 1
ATOM 700 O O . SER A 1 86 ? 14.895 -17.097 -24.277 1.00 78.44 86 SER A O 1
ATOM 702 N N . HIS A 1 87 ? 13.568 -15.575 -25.246 1.00 77.06 87 HIS A N 1
ATOM 703 C CA . HIS A 1 87 ? 14.481 -14.463 -25.001 1.00 77.06 87 HIS A CA 1
ATOM 704 C C . HIS A 1 87 ? 14.597 -14.173 -23.486 1.00 77.06 87 HIS A C 1
ATOM 706 O O . HIS A 1 87 ? 13.559 -14.064 -22.826 1.00 77.06 87 HIS A O 1
ATOM 712 N N . PRO A 1 88 ? 15.814 -13.974 -22.926 1.00 76.31 88 PRO A N 1
ATOM 713 C CA . PRO A 1 88 ? 16.025 -13.743 -21.487 1.00 76.31 88 PRO A CA 1
ATOM 714 C C . PRO A 1 88 ? 15.198 -12.595 -20.895 1.00 76.31 88 PRO A C 1
ATOM 716 O O . PRO A 1 88 ? 14.787 -12.661 -19.737 1.00 76.31 88 PRO A O 1
ATOM 719 N N . PHE A 1 89 ? 14.874 -11.597 -21.727 1.00 77.88 89 PHE A N 1
ATOM 720 C CA . PHE A 1 89 ? 13.939 -10.513 -21.409 1.00 77.88 89 PHE A CA 1
ATOM 721 C C . PHE A 1 89 ? 12.672 -11.006 -20.694 1.00 77.88 89 PHE A C 1
ATOM 723 O O . PHE A 1 89 ? 12.294 -10.425 -19.685 1.00 77.88 89 PHE A O 1
ATOM 730 N N . TRP A 1 90 ? 12.022 -12.073 -21.173 1.00 79.94 90 TRP A N 1
ATOM 731 C CA . TRP A 1 90 ? 10.741 -12.517 -20.610 1.00 79.94 90 TRP A CA 1
ATOM 732 C C . TRP A 1 90 ? 10.872 -13.087 -19.203 1.00 79.94 90 TRP A C 1
ATOM 734 O O . TRP A 1 90 ? 9.983 -12.878 -18.377 1.00 79.94 90 TRP A O 1
ATOM 744 N N . ALA A 1 91 ? 11.978 -13.774 -18.912 1.00 80.31 91 ALA A N 1
ATOM 745 C CA . ALA A 1 91 ? 12.248 -14.290 -17.577 1.00 80.31 91 ALA A CA 1
ATOM 746 C C . ALA A 1 91 ? 12.524 -13.138 -16.597 1.00 80.31 91 ALA A C 1
ATOM 748 O O . ALA A 1 91 ? 11.903 -13.064 -15.538 1.00 80.31 91 ALA A O 1
ATOM 749 N N . GLU A 1 92 ? 13.395 -12.200 -16.977 1.00 75.44 92 GLU A N 1
ATOM 750 C CA . GLU A 1 92 ? 13.727 -11.025 -16.161 1.00 75.44 92 GLU A CA 1
ATOM 751 C C . GLU A 1 92 ? 12.508 -10.128 -15.930 1.00 75.44 92 GLU A C 1
ATOM 753 O O . GLU A 1 92 ? 12.204 -9.747 -14.796 1.00 75.44 92 GLU A O 1
ATOM 758 N N . TYR A 1 93 ? 11.771 -9.835 -17.001 1.00 80.69 93 TYR A N 1
ATOM 759 C CA . TYR A 1 93 ? 10.547 -9.054 -16.943 1.00 80.69 93 TYR A CA 1
ATOM 760 C C . TYR A 1 93 ? 9.487 -9.744 -16.085 1.00 80.69 93 TYR A C 1
ATOM 762 O O . TYR A 1 93 ? 8.873 -9.100 -15.238 1.00 80.69 93 TYR A O 1
ATOM 770 N N . GLY A 1 94 ? 9.306 -11.058 -16.250 1.00 83.62 94 GLY A N 1
ATOM 771 C CA . GLY A 1 94 ? 8.370 -11.850 -15.456 1.00 83.62 94 GLY A CA 1
ATOM 772 C C . GLY A 1 94 ? 8.659 -11.766 -13.957 1.00 83.62 94 GLY A C 1
ATOM 773 O O . GLY A 1 94 ? 7.737 -11.555 -13.171 1.00 83.62 94 GLY A O 1
ATOM 774 N N . VAL A 1 95 ? 9.934 -11.845 -13.556 1.00 83.38 95 VAL A N 1
ATOM 775 C CA . VAL A 1 95 ? 10.344 -11.678 -12.150 1.00 83.38 95 VAL A CA 1
ATOM 776 C C . VAL A 1 95 ? 10.043 -10.264 -11.650 1.00 83.38 95 VAL A C 1
ATOM 778 O O . VAL A 1 95 ? 9.455 -10.113 -10.580 1.00 83.38 95 VAL A O 1
ATOM 781 N N . ARG A 1 96 ? 10.386 -9.222 -12.416 1.00 81.19 96 ARG A N 1
ATOM 782 C CA . ARG A 1 96 ? 10.126 -7.820 -12.035 1.00 81.19 96 ARG A CA 1
ATOM 783 C C . ARG A 1 96 ? 8.632 -7.523 -11.909 1.00 81.19 96 ARG A C 1
ATOM 785 O O . ARG A 1 96 ? 8.199 -6.950 -10.910 1.00 81.19 96 ARG A O 1
ATOM 792 N N . ALA A 1 97 ? 7.842 -7.971 -12.881 1.00 85.00 97 ALA A N 1
ATOM 793 C CA . ALA A 1 97 ? 6.390 -7.844 -12.882 1.00 85.00 97 ALA A CA 1
ATOM 794 C C . ALA A 1 97 ? 5.762 -8.573 -11.686 1.00 85.00 97 ALA A C 1
ATOM 796 O O . ALA A 1 97 ? 4.884 -8.021 -11.022 1.00 85.00 97 ALA A O 1
ATOM 797 N N . LEU A 1 98 ? 6.250 -9.777 -11.367 1.00 87.25 98 LEU A N 1
ATOM 798 C CA . LEU A 1 98 ? 5.811 -10.529 -10.195 1.00 87.25 98 LEU A CA 1
ATOM 799 C C . LEU A 1 98 ? 6.131 -9.780 -8.898 1.00 87.25 98 LEU A C 1
ATOM 801 O O . LEU A 1 98 ? 5.252 -9.647 -8.050 1.00 87.25 98 LEU A O 1
ATOM 805 N N . VAL A 1 99 ? 7.351 -9.259 -8.746 1.00 85.06 99 VAL A N 1
ATOM 806 C CA . VAL A 1 99 ? 7.735 -8.474 -7.563 1.00 85.06 99 VAL A CA 1
ATOM 807 C C . VAL A 1 99 ? 6.844 -7.238 -7.426 1.00 85.06 99 VAL A C 1
ATOM 809 O O . VAL A 1 99 ? 6.306 -7.007 -6.345 1.00 85.06 99 VAL A O 1
ATOM 812 N N . LEU A 1 100 ? 6.606 -6.488 -8.507 1.00 85.31 100 LEU A N 1
ATOM 813 C CA . LEU A 1 100 ? 5.729 -5.315 -8.476 1.00 85.31 100 LEU A CA 1
ATOM 814 C C . LEU A 1 100 ? 4.285 -5.676 -8.096 1.00 85.31 100 LEU A C 1
ATOM 816 O O . LEU A 1 100 ? 3.679 -5.004 -7.259 1.00 85.31 100 LEU A O 1
ATOM 820 N N . ALA A 1 101 ? 3.749 -6.763 -8.655 1.00 88.12 101 ALA A N 1
ATOM 821 C CA . ALA A 1 101 ? 2.424 -7.260 -8.304 1.00 88.12 101 ALA A CA 1
ATOM 822 C C . ALA A 1 101 ? 2.345 -7.676 -6.827 1.00 88.12 101 ALA A C 1
ATOM 824 O O . ALA A 1 101 ? 1.387 -7.323 -6.141 1.00 88.12 101 ALA A O 1
ATOM 825 N N . VAL A 1 102 ? 3.365 -8.368 -6.308 1.00 87.44 102 VAL A N 1
ATOM 826 C CA . VAL A 1 102 ? 3.446 -8.750 -4.891 1.00 87.44 102 VAL A CA 1
ATOM 827 C C . VAL A 1 102 ? 3.469 -7.513 -3.992 1.00 87.44 102 VAL A C 1
ATOM 829 O O . VAL A 1 102 ? 2.716 -7.470 -3.022 1.00 87.44 102 VAL A O 1
ATOM 832 N N . ILE A 1 103 ? 4.252 -6.481 -4.323 1.00 87.31 103 ILE A N 1
ATOM 833 C CA . ILE A 1 103 ? 4.260 -5.213 -3.572 1.00 87.31 103 ILE A CA 1
ATOM 834 C C . ILE A 1 103 ? 2.866 -4.587 -3.560 1.00 87.31 103 ILE A C 1
ATOM 836 O O . ILE A 1 103 ? 2.380 -4.213 -2.495 1.00 87.31 103 ILE A O 1
ATOM 840 N N . ALA A 1 104 ? 2.207 -4.500 -4.719 1.00 87.25 104 ALA A N 1
ATOM 841 C CA . ALA A 1 104 ? 0.871 -3.919 -4.825 1.00 87.25 104 ALA A CA 1
ATOM 842 C C . ALA A 1 104 ? -0.150 -4.668 -3.949 1.00 87.25 104 ALA A C 1
ATOM 844 O O . ALA A 1 104 ? -0.931 -4.037 -3.235 1.00 87.25 104 ALA A O 1
ATOM 845 N N . VAL A 1 105 ? -0.099 -6.008 -3.937 1.00 87.88 105 VAL A N 1
ATOM 846 C CA . VAL A 1 105 ? -0.914 -6.843 -3.038 1.00 87.88 105 VAL A CA 1
ATOM 847 C C . VAL A 1 105 ? -0.611 -6.537 -1.574 1.00 87.88 105 VAL A C 1
ATOM 849 O O . VAL A 1 105 ? -1.540 -6.360 -0.789 1.00 87.88 105 VAL A O 1
ATOM 852 N N . LEU A 1 106 ? 0.667 -6.490 -1.192 1.00 88.06 106 LEU A N 1
ATOM 853 C CA . LEU A 1 106 ? 1.075 -6.260 0.194 1.00 88.06 106 LEU A CA 1
ATOM 854 C C . LEU A 1 106 ? 0.618 -4.887 0.685 1.00 88.06 106 LEU A C 1
ATOM 856 O O . LEU A 1 106 ? -0.011 -4.808 1.737 1.00 88.06 106 LEU A O 1
ATOM 860 N N . VAL A 1 107 ? 0.845 -3.834 -0.105 1.00 88.19 107 VAL A N 1
ATOM 861 C CA . VAL A 1 107 ? 0.379 -2.471 0.188 1.00 88.19 107 VAL A CA 1
ATOM 862 C C . VAL A 1 107 ? -1.138 -2.451 0.359 1.00 88.19 107 VAL A C 1
ATOM 864 O O . VAL A 1 107 ? -1.632 -1.936 1.361 1.00 88.19 107 VAL A O 1
ATOM 867 N N . ALA A 1 108 ? -1.886 -3.055 -0.570 1.00 86.69 108 ALA A N 1
ATOM 868 C CA . ALA A 1 108 ? -3.342 -3.123 -0.482 1.00 86.69 108 ALA A CA 1
ATOM 869 C C . ALA A 1 108 ? -3.799 -3.829 0.805 1.00 86.69 108 ALA A C 1
ATOM 871 O O . ALA A 1 108 ? -4.643 -3.306 1.530 1.00 86.69 108 ALA A O 1
ATOM 872 N N . GLN A 1 109 ? -3.209 -4.979 1.137 1.00 86.56 109 GLN A N 1
ATOM 873 C CA . GLN A 1 109 ? -3.535 -5.705 2.366 1.00 86.56 109 GLN A CA 1
ATOM 874 C C . GLN A 1 109 ? -3.176 -4.918 3.630 1.00 86.56 109 GLN A C 1
ATOM 876 O O . GLN A 1 109 ? -3.936 -4.938 4.595 1.00 86.56 109 GLN A O 1
ATOM 881 N N . MET A 1 110 ? -2.037 -4.223 3.652 1.00 86.88 110 MET A N 1
ATOM 882 C CA . MET A 1 110 ? -1.617 -3.403 4.792 1.00 86.88 110 MET A CA 1
ATOM 883 C C . MET A 1 110 ? -2.575 -2.239 5.028 1.00 86.88 110 MET A C 1
ATOM 885 O O . MET A 1 110 ? -2.984 -2.013 6.167 1.00 86.88 110 MET A O 1
ATOM 889 N N . ILE A 1 111 ? -2.987 -1.557 3.956 1.00 87.56 111 ILE A N 1
ATOM 890 C CA . ILE A 1 111 ? -3.983 -0.487 4.014 1.00 87.56 111 ILE A CA 1
ATOM 891 C C . ILE A 1 111 ? -5.299 -1.031 4.577 1.00 87.56 111 ILE A C 1
ATOM 893 O O . ILE A 1 111 ? -5.786 -0.502 5.575 1.00 87.56 111 ILE A O 1
ATOM 897 N N . MET A 1 112 ? -5.827 -2.121 4.007 1.00 86.06 112 MET A N 1
ATOM 898 C CA . MET A 1 112 ? -7.081 -2.736 4.465 1.00 86.06 112 MET A CA 1
ATOM 899 C C . MET A 1 112 ? -7.010 -3.129 5.945 1.00 86.06 112 MET A C 1
ATOM 901 O O . MET A 1 112 ? -7.877 -2.757 6.727 1.00 86.06 112 MET A O 1
ATOM 905 N N . ARG A 1 113 ? -5.929 -3.791 6.372 1.00 88.88 113 ARG A N 1
ATOM 906 C CA . ARG A 1 113 ? -5.737 -4.183 7.778 1.00 88.88 113 ARG A CA 1
ATOM 907 C C . ARG A 1 113 ? -5.624 -2.985 8.720 1.00 88.88 113 ARG A C 1
ATOM 909 O O . ARG A 1 113 ? -6.131 -3.049 9.836 1.00 88.88 113 ARG A O 1
ATOM 916 N N . SER A 1 114 ? -4.970 -1.903 8.294 1.00 88.88 114 SER A N 1
ATOM 917 C CA . SER A 1 114 ? -4.893 -0.672 9.087 1.00 88.88 114 SER A CA 1
ATOM 918 C C . SER A 1 114 ? -6.265 -0.016 9.242 1.00 88.88 114 SER A C 1
ATOM 920 O O . SER A 1 114 ? -6.575 0.488 10.321 1.00 88.88 114 SER A O 1
ATOM 922 N N . ARG A 1 115 ? -7.101 -0.046 8.195 1.00 91.00 115 ARG A N 1
ATOM 923 C CA . ARG A 1 115 ? -8.447 0.537 8.239 1.00 91.00 115 ARG A CA 1
ATOM 924 C C . ARG A 1 115 ? -9.360 -0.145 9.242 1.00 91.00 115 ARG A C 1
ATOM 926 O O . ARG A 1 115 ? -10.029 0.540 10.008 1.00 91.00 115 ARG A O 1
ATOM 933 N N . GLU A 1 116 ? -9.316 -1.470 9.297 1.00 91.50 116 GLU A N 1
ATOM 934 C CA . GLU A 1 116 ? -10.068 -2.267 10.273 1.00 91.50 116 GLU A CA 1
ATOM 935 C C . GLU A 1 116 ? -9.734 -1.858 11.715 1.00 91.50 116 GLU A C 1
ATOM 937 O O . GLU A 1 116 ? -10.628 -1.664 12.535 1.00 91.50 116 GLU A O 1
ATOM 942 N N . HIS A 1 117 ? -8.447 -1.649 12.014 1.00 92.56 117 HIS A N 1
ATOM 943 C CA . HIS A 1 117 ? -8.006 -1.197 13.334 1.00 92.56 117 HIS A CA 1
ATOM 944 C C . HIS A 1 117 ? -8.461 0.230 13.661 1.00 92.56 117 HIS A C 1
ATOM 946 O O . HIS A 1 117 ? -8.864 0.506 14.787 1.00 92.56 117 HIS A O 1
ATOM 952 N N . GLU A 1 118 ? -8.448 1.148 12.696 1.00 91.81 118 GLU A N 1
ATOM 953 C CA . GLU A 1 118 ? -8.980 2.495 12.930 1.00 91.81 118 GLU A CA 1
ATOM 954 C C . GLU A 1 118 ? -10.505 2.510 13.105 1.00 91.81 118 GLU A C 1
ATOM 956 O O . GLU A 1 118 ? -11.017 3.297 13.906 1.00 91.81 118 GLU A O 1
ATOM 961 N N . ALA A 1 119 ? -11.232 1.647 12.392 1.00 91.44 119 ALA A N 1
ATOM 962 C CA . ALA A 1 119 ? -12.670 1.475 12.573 1.00 91.44 119 ALA A CA 1
ATOM 963 C C . ALA A 1 119 ? -12.984 0.879 13.956 1.00 91.44 119 ALA A C 1
ATOM 965 O O . ALA A 1 119 ? -13.875 1.373 14.644 1.00 91.44 119 ALA A O 1
ATOM 966 N N . ASP A 1 120 ? -12.198 -0.103 14.415 1.00 92.75 120 ASP A N 1
ATOM 967 C CA . ASP A 1 120 ? -12.250 -0.648 15.780 1.00 92.75 120 ASP A CA 1
ATOM 968 C C . ASP A 1 120 ? -12.066 0.442 16.848 1.00 92.75 120 ASP A C 1
ATOM 970 O O . ASP A 1 120 ? -12.891 0.584 17.753 1.00 92.75 120 ASP A O 1
ATOM 974 N N . LEU A 1 121 ? -11.009 1.251 16.731 1.00 92.25 121 LEU A N 1
ATOM 975 C CA . LEU A 1 121 ? -10.726 2.326 17.687 1.00 92.25 121 LEU A CA 1
ATOM 976 C C . LEU A 1 121 ? -11.766 3.449 17.639 1.00 92.25 121 LEU A C 1
ATOM 978 O O . LEU A 1 121 ? -12.076 4.055 18.665 1.00 92.25 121 LEU A O 1
ATOM 982 N N . THR A 1 122 ? -12.306 3.747 16.457 1.00 91.31 122 THR A N 1
ATOM 983 C CA . THR A 1 122 ? -13.388 4.726 16.301 1.00 91.31 122 THR A CA 1
ATOM 984 C C . THR A 1 122 ? -14.668 4.236 16.968 1.00 91.31 122 THR A C 1
ATOM 986 O O . THR A 1 122 ? -15.294 5.006 17.692 1.00 91.31 122 THR A O 1
ATOM 989 N N . ALA A 1 123 ? -15.016 2.958 16.798 1.00 88.94 123 ALA A N 1
ATOM 990 C CA . ALA A 1 123 ? -16.192 2.358 17.424 1.00 88.94 123 ALA A CA 1
ATOM 991 C C . ALA A 1 123 ? -16.118 2.358 18.958 1.00 88.94 123 ALA A C 1
ATOM 993 O O . ALA A 1 123 ? -17.134 2.546 19.625 1.00 88.94 123 ALA A O 1
ATOM 994 N N . ALA A 1 124 ? -14.913 2.182 19.510 1.00 89.38 124 ALA A N 1
ATOM 995 C CA . ALA A 1 124 ? -14.657 2.175 20.949 1.00 89.38 124 ALA A CA 1
ATOM 996 C C . ALA A 1 124 ? -14.522 3.580 21.573 1.00 89.38 124 ALA A C 1
ATOM 998 O O . ALA A 1 124 ? -14.470 3.718 22.797 1.00 89.38 124 ALA A O 1
ATOM 999 N N . ARG A 1 125 ? -14.429 4.646 20.766 1.00 89.31 125 ARG A N 1
ATOM 1000 C CA . ARG A 1 125 ? -14.103 5.988 21.265 1.00 89.31 125 ARG A CA 1
ATOM 1001 C C . ARG A 1 125 ? -15.219 6.541 22.155 1.00 89.31 125 ARG A C 1
ATOM 1003 O O . ARG A 1 125 ? -16.317 6.824 21.687 1.00 89.31 125 ARG A O 1
ATOM 1010 N N . GLY A 1 126 ? -14.898 6.767 23.430 1.00 82.50 126 GLY A N 1
ATOM 1011 C CA . GLY A 1 126 ? -15.831 7.342 24.407 1.00 82.50 126 GLY A CA 1
ATOM 1012 C C . GLY A 1 126 ? -16.965 6.397 24.817 1.00 82.50 126 GLY A C 1
ATOM 1013 O O . GLY A 1 126 ? -17.972 6.862 25.341 1.00 82.50 126 GLY A O 1
ATOM 1014 N N . GLN A 1 127 ? -16.817 5.095 24.561 1.00 86.62 127 GLN A N 1
ATOM 1015 C CA . GLN A 1 127 ? -17.802 4.056 24.858 1.00 86.62 127 GLN A CA 1
ATOM 1016 C C . GLN A 1 127 ? -17.143 2.891 25.604 1.00 86.62 127 GLN A C 1
ATOM 1018 O O . GLN A 1 127 ? -15.918 2.768 25.644 1.00 86.62 127 GLN A O 1
ATOM 1023 N N . SER A 1 128 ? -17.958 2.014 26.194 1.00 84.50 128 SER A N 1
ATOM 1024 C CA . SER A 1 128 ? -17.456 0.758 26.756 1.00 84.50 128 SER A CA 1
ATOM 1025 C C . SER A 1 128 ? -16.974 -0.169 25.639 1.00 84.50 128 SER A C 1
ATOM 1027 O O . SER A 1 128 ? -17.694 -0.418 24.675 1.00 84.50 128 SER A O 1
ATOM 1029 N N . VAL A 1 129 ? -15.767 -0.717 25.792 1.00 86.75 129 VAL A N 1
ATOM 1030 C CA . VAL A 1 129 ? -15.177 -1.671 24.837 1.00 86.75 129 VAL A CA 1
ATOM 1031 C C . VAL A 1 129 ? -15.707 -3.095 25.046 1.00 86.75 129 VAL A C 1
ATOM 1033 O O . VAL A 1 129 ? -15.592 -3.928 24.152 1.00 86.75 129 VAL A O 1
ATOM 1036 N N . ALA A 1 130 ? -16.313 -3.384 26.203 1.00 87.50 130 ALA A N 1
ATOM 1037 C CA . ALA A 1 130 ? -16.685 -4.738 26.616 1.00 87.50 130 ALA A CA 1
ATOM 1038 C C . ALA A 1 130 ? -17.615 -5.483 25.630 1.00 87.50 130 ALA A C 1
ATOM 1040 O O . ALA A 1 130 ? -17.350 -6.658 25.367 1.00 87.50 130 ALA A O 1
ATOM 1041 N N . PRO A 1 131 ? -18.646 -4.853 25.023 1.00 85.06 131 PRO A N 1
ATOM 1042 C CA . PRO A 1 131 ? -19.472 -5.521 24.013 1.00 85.06 131 PRO A CA 1
ATOM 1043 C C . PRO A 1 131 ? -18.675 -5.894 22.756 1.00 85.06 131 PRO A C 1
ATOM 1045 O O . PRO A 1 131 ? -18.862 -6.966 22.182 1.00 85.06 131 PRO A O 1
ATOM 1048 N N . TRP A 1 132 ? -17.733 -5.037 22.351 1.00 85.25 132 TRP A N 1
ATOM 1049 C CA . TRP A 1 132 ? -16.869 -5.283 21.196 1.00 85.25 132 TRP A CA 1
ATOM 1050 C C . TRP A 1 132 ? -15.832 -6.373 21.476 1.00 85.25 132 TRP A C 1
ATOM 1052 O O . TRP A 1 132 ? -15.603 -7.257 20.650 1.00 85.25 132 TRP A O 1
ATOM 1062 N N . GLU A 1 133 ? -15.257 -6.375 22.679 1.00 87.62 133 GLU A N 1
ATOM 1063 C CA . GLU A 1 133 ? -14.378 -7.452 23.127 1.00 87.62 133 GLU A CA 1
ATOM 1064 C C . GLU A 1 133 ? -15.111 -8.797 23.188 1.00 87.62 133 GLU A C 1
ATOM 1066 O O . GLU A 1 133 ? -14.546 -9.800 22.758 1.00 87.62 133 GLU A O 1
ATOM 1071 N N . ALA A 1 134 ? -16.360 -8.828 23.667 1.00 85.62 134 ALA A N 1
ATOM 1072 C CA . ALA A 1 134 ? -17.170 -10.045 23.730 1.00 85.62 134 ALA A CA 1
ATOM 1073 C C . ALA A 1 134 ? -17.419 -10.645 22.336 1.00 85.62 134 ALA A C 1
ATOM 1075 O O . ALA A 1 134 ? -17.277 -11.855 22.153 1.00 85.62 134 ALA A O 1
ATOM 1076 N N . LEU A 1 135 ? -17.702 -9.799 21.338 1.00 84.06 135 LEU A N 1
ATOM 1077 C CA . LEU A 1 135 ? -17.848 -10.221 19.942 1.00 84.06 135 LEU A CA 1
ATOM 1078 C C . LEU A 1 135 ? -16.547 -10.796 19.368 1.00 84.06 135 LEU A C 1
ATOM 1080 O O . LEU A 1 135 ? -16.555 -11.846 18.722 1.00 84.06 135 LEU A O 1
ATOM 1084 N N . LEU A 1 136 ? -15.413 -10.139 19.623 1.00 83.25 136 LEU A N 1
ATOM 1085 C CA . LEU A 1 136 ? -14.111 -10.582 19.116 1.00 83.25 136 LEU A CA 1
ATOM 1086 C C . LEU A 1 136 ? -13.572 -11.820 19.845 1.00 83.25 136 LEU A C 1
ATOM 1088 O O . LEU A 1 136 ? -12.853 -12.614 19.235 1.00 83.25 136 LEU A O 1
ATOM 1092 N N . ALA A 1 137 ? -13.928 -12.000 21.119 1.00 80.62 137 ALA A N 1
ATOM 1093 C CA . ALA A 1 137 ? -13.540 -13.134 21.956 1.00 80.62 137 ALA A CA 1
ATOM 1094 C C . ALA A 1 137 ? -14.359 -14.413 21.701 1.00 80.62 137 ALA A C 1
ATOM 1096 O O . ALA A 1 137 ? -14.076 -15.436 22.328 1.00 80.62 137 ALA A O 1
ATOM 1097 N N . GLY A 1 138 ? -15.344 -14.364 20.795 1.00 73.44 138 GLY A N 1
ATOM 1098 C CA . GLY A 1 138 ? -16.151 -15.508 20.374 1.00 73.44 138 GLY A CA 1
ATOM 1099 C C . GLY A 1 138 ? -15.342 -16.687 19.795 1.00 73.44 138 GLY A C 1
ATOM 1100 O O . GLY A 1 138 ? -14.107 -16.679 19.806 1.00 73.44 138 GLY A O 1
ATOM 1101 N N . PRO A 1 139 ? -16.020 -17.736 19.286 1.00 67.12 139 PRO A N 1
ATOM 1102 C CA . PRO A 1 139 ? -15.382 -18.986 18.875 1.00 67.12 139 PRO A CA 1
ATOM 1103 C C . PRO A 1 139 ? -14.190 -18.739 17.952 1.00 67.12 139 PRO A C 1
ATOM 1105 O O . PRO A 1 139 ? -14.332 -18.155 16.875 1.00 67.12 139 PRO A O 1
ATOM 1108 N N . ARG A 1 140 ? -13.001 -19.180 18.382 1.00 64.56 140 ARG A N 1
ATOM 1109 C CA . ARG A 1 140 ? -11.790 -19.032 17.576 1.00 64.56 140 ARG A CA 1
ATOM 1110 C C . ARG A 1 140 ? -11.969 -19.843 16.291 1.00 64.56 140 ARG A C 1
ATOM 1112 O O . ARG A 1 140 ? -12.229 -21.044 16.386 1.00 64.56 140 ARG A O 1
ATOM 1119 N N . PRO A 1 141 ? -11.836 -19.231 15.102 1.00 65.00 141 PRO A N 1
ATOM 1120 C CA . PRO A 1 141 ? -11.757 -20.012 13.878 1.00 65.00 141 PRO A CA 1
ATOM 1121 C C . PRO A 1 141 ? -10.558 -20.968 13.966 1.00 65.00 141 PRO A C 1
ATOM 1123 O O . PRO A 1 141 ? -9.597 -20.688 14.687 1.00 65.00 141 PRO A O 1
ATOM 1126 N N . ALA A 1 142 ? -10.632 -22.092 13.247 1.00 69.81 142 ALA A N 1
ATOM 1127 C CA . ALA A 1 142 ? -9.549 -23.073 13.172 1.00 69.81 142 ALA A CA 1
ATOM 1128 C C . ALA A 1 142 ? -8.198 -22.397 12.880 1.00 69.81 142 ALA A C 1
ATOM 1130 O O . ALA A 1 142 ? -8.158 -21.352 12.218 1.00 69.81 142 ALA A O 1
ATOM 1131 N N . GLU A 1 143 ? -7.106 -22.982 13.386 1.00 72.00 143 GLU A N 1
ATOM 1132 C CA . GLU A 1 143 ? -5.757 -22.449 13.186 1.00 72.00 143 GLU A CA 1
ATOM 1133 C C . GLU A 1 143 ? -5.518 -22.162 11.702 1.00 72.00 143 GLU A C 1
ATOM 1135 O O . GLU A 1 143 ? -5.626 -23.039 10.844 1.00 72.00 143 GLU A O 1
ATOM 1140 N N . ARG A 1 144 ? -5.247 -20.892 11.394 1.00 73.88 144 ARG A N 1
ATOM 1141 C CA . ARG A 1 144 ? -4.977 -20.459 10.027 1.00 73.88 144 ARG A CA 1
ATOM 1142 C C . ARG A 1 144 ? -3.578 -20.898 9.643 1.00 73.88 144 ARG A C 1
ATOM 1144 O O . ARG A 1 144 ? -2.622 -20.631 10.371 1.00 73.88 144 ARG A O 1
ATOM 1151 N N . THR A 1 145 ? -3.438 -21.475 8.456 1.00 80.06 145 THR A N 1
ATOM 1152 C CA . THR A 1 145 ? -2.108 -21.677 7.884 1.00 80.06 145 THR A CA 1
ATOM 1153 C C . THR A 1 145 ? -1.474 -20.324 7.537 1.00 80.06 145 THR A C 1
ATOM 1155 O O . THR A 1 145 ? -2.141 -19.282 7.450 1.00 80.06 145 THR A O 1
ATOM 1158 N N . TRP A 1 146 ? -0.162 -20.311 7.308 1.00 75.75 146 TRP A N 1
ATOM 1159 C CA . TRP A 1 146 ? 0.534 -19.099 6.871 1.00 75.75 146 TRP A CA 1
ATOM 1160 C C . TRP A 1 146 ? -0.008 -18.577 5.529 1.00 75.75 146 TRP A C 1
ATOM 1162 O O . TRP A 1 146 ? -0.085 -17.366 5.331 1.00 75.75 146 TRP A O 1
ATOM 1172 N N . HIS A 1 147 ? -0.459 -19.472 4.641 1.00 71.50 147 HIS A N 1
ATOM 1173 C CA . HIS A 1 147 ? -1.104 -19.114 3.377 1.00 71.50 147 HIS A CA 1
ATOM 1174 C C . HIS A 1 147 ? -2.457 -18.430 3.592 1.00 71.50 147 HIS A C 1
ATOM 1176 O O . HIS A 1 147 ? -2.740 -17.417 2.950 1.00 71.50 147 HIS A O 1
ATOM 1182 N N . ASP A 1 148 ? -3.277 -18.946 4.510 1.00 75.50 148 ASP A N 1
ATOM 1183 C CA . ASP A 1 148 ? -4.571 -18.340 4.849 1.00 75.50 148 ASP A CA 1
ATOM 1184 C C . ASP A 1 148 ? -4.379 -16.955 5.459 1.00 75.50 148 ASP A C 1
ATOM 1186 O O . ASP A 1 148 ? -5.122 -16.021 5.168 1.00 75.50 148 ASP A O 1
ATOM 1190 N N . THR A 1 149 ? -3.333 -16.809 6.270 1.00 72.81 149 THR A N 1
ATOM 1191 C CA . THR A 1 149 ? -2.949 -15.532 6.869 1.00 72.81 149 THR A CA 1
ATOM 1192 C C . THR A 1 149 ? -2.457 -14.549 5.806 1.00 72.81 149 THR A C 1
ATOM 1194 O O . THR A 1 149 ? -2.858 -13.388 5.810 1.00 72.81 149 THR A O 1
ATOM 1197 N N . ALA A 1 150 ? -1.647 -15.008 4.850 1.00 70.88 150 ALA A N 1
ATOM 1198 C CA . ALA A 1 150 ? -1.140 -14.185 3.754 1.00 70.88 150 ALA A CA 1
ATOM 1199 C C . ALA A 1 150 ? -2.231 -13.735 2.764 1.00 70.88 150 ALA A C 1
ATOM 1201 O O . ALA A 1 150 ? -2.048 -12.735 2.075 1.00 70.88 150 ALA A O 1
ATOM 1202 N N . ARG A 1 151 ? -3.357 -14.455 2.681 1.00 75.75 151 ARG A N 1
ATOM 1203 C CA . ARG A 1 151 ? -4.513 -14.109 1.833 1.00 75.75 151 ARG A CA 1
ATOM 1204 C C . ARG A 1 151 ? -5.616 -13.357 2.580 1.00 75.75 151 ARG A C 1
ATOM 1206 O O . ARG A 1 151 ? -6.565 -12.891 1.955 1.00 75.75 151 ARG A O 1
ATOM 1213 N N . ALA A 1 152 ? -5.531 -13.261 3.905 1.00 77.44 152 ALA A N 1
ATOM 1214 C CA . ALA A 1 152 ? -6.549 -12.605 4.708 1.00 77.44 152 ALA A CA 1
ATOM 1215 C C . ALA A 1 152 ? -6.458 -11.077 4.574 1.00 77.44 152 ALA A C 1
ATOM 1217 O O . ALA A 1 152 ? -5.478 -10.458 4.998 1.00 77.44 152 ALA A O 1
ATOM 1218 N N . ASN A 1 153 ? -7.525 -10.469 4.055 1.00 77.31 153 ASN A N 1
ATOM 1219 C CA . ASN A 1 153 ? -7.657 -9.010 3.971 1.00 77.31 153 ASN A CA 1
ATOM 1220 C C . ASN A 1 153 ? -8.006 -8.361 5.320 1.00 77.31 153 ASN A C 1
ATOM 1222 O O . ASN A 1 153 ? -7.781 -7.168 5.491 1.00 77.31 153 ASN A O 1
ATOM 1226 N N . HIS A 1 154 ? -8.484 -9.150 6.287 1.00 82.06 154 HIS A N 1
ATOM 1227 C CA . HIS A 1 154 ? -8.801 -8.690 7.638 1.00 82.06 154 HIS A CA 1
ATOM 1228 C C . HIS A 1 154 ? -7.741 -9.155 8.647 1.00 82.06 154 HIS A C 1
ATOM 1230 O O . HIS A 1 154 ? -7.231 -10.280 8.528 1.00 82.06 154 HIS A O 1
ATOM 1236 N N . PRO A 1 155 ? -7.425 -8.336 9.669 1.00 85.69 155 PRO A N 1
ATOM 1237 C CA . PRO A 1 155 ? -6.625 -8.770 10.805 1.00 85.69 155 PRO A CA 1
ATOM 1238 C C . PRO A 1 155 ? -7.296 -9.932 11.551 1.00 85.69 155 PRO A C 1
ATOM 1240 O O . PRO A 1 155 ? -8.508 -10.135 11.489 1.00 85.69 155 PRO A O 1
ATOM 1243 N N . THR A 1 156 ? -6.513 -10.704 12.302 1.00 85.94 156 THR A N 1
ATOM 1244 C CA . THR A 1 156 ? -7.073 -11.743 13.177 1.00 85.94 156 THR A CA 1
ATOM 1245 C C . THR A 1 156 ? -7.843 -11.116 14.341 1.00 85.94 156 THR A C 1
ATOM 1247 O O . THR A 1 156 ? -7.501 -10.027 14.803 1.00 85.94 156 THR A O 1
ATOM 1250 N N . HIS A 1 157 ? -8.842 -11.826 14.876 1.00 86.25 157 HIS A N 1
ATOM 1251 C CA . HIS A 1 157 ? -9.615 -11.364 16.039 1.00 86.25 157 HIS A CA 1
ATOM 1252 C C . HIS A 1 157 ? -8.710 -11.041 17.234 1.00 86.25 157 HIS A C 1
ATOM 1254 O O . HIS A 1 157 ? -8.861 -10.001 17.868 1.00 86.25 157 HIS A O 1
ATOM 1260 N N . GLN A 1 158 ? -7.705 -11.887 17.491 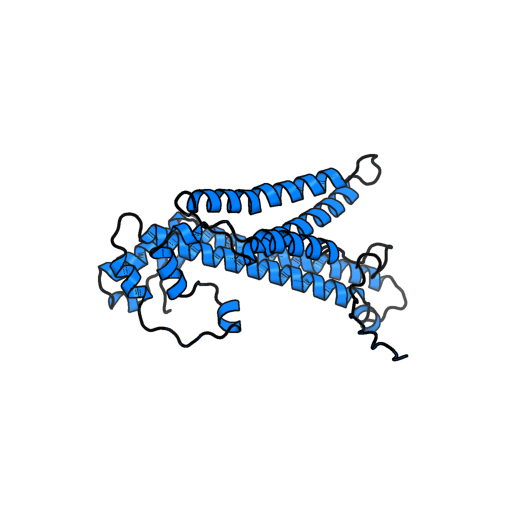1.00 87.25 158 GLN A N 1
ATOM 1261 C CA . GLN A 1 158 ? -6.721 -11.650 18.546 1.00 87.25 158 GLN A CA 1
ATOM 1262 C C . GLN A 1 158 ? -5.951 -10.346 18.319 1.00 87.25 158 GLN A C 1
ATOM 1264 O O . GLN A 1 158 ? -5.773 -9.577 19.257 1.00 87.25 158 GLN A O 1
ATOM 1269 N N . ARG A 1 159 ? -5.525 -10.066 17.080 1.00 88.44 159 ARG A N 1
ATOM 1270 C CA . ARG A 1 159 ? -4.810 -8.826 16.764 1.00 88.44 159 ARG A CA 1
ATOM 1271 C C . ARG A 1 159 ? -5.699 -7.598 16.953 1.00 88.44 159 ARG A C 1
ATOM 1273 O O . ARG A 1 159 ? -5.216 -6.610 17.498 1.00 88.44 159 ARG A O 1
ATOM 1280 N N . ARG A 1 160 ? -6.972 -7.665 16.546 1.00 91.38 160 ARG A N 1
ATOM 1281 C CA . ARG A 1 160 ? -7.961 -6.595 16.775 1.00 91.38 160 ARG A CA 1
ATOM 1282 C C . ARG A 1 160 ? -8.140 -6.326 18.266 1.00 91.38 160 ARG A C 1
ATOM 1284 O O . ARG A 1 160 ? -7.983 -5.191 18.693 1.00 91.38 160 ARG A O 1
ATOM 1291 N N . LEU A 1 161 ? -8.333 -7.378 19.064 1.00 91.06 161 LEU A N 1
ATOM 1292 C CA . LEU A 1 161 ? -8.459 -7.278 20.520 1.00 91.06 161 LEU A CA 1
ATOM 1293 C C . LEU A 1 161 ? -7.207 -6.676 21.177 1.00 91.06 161 LEU A C 1
ATOM 1295 O O . LEU A 1 161 ? -7.312 -5.836 22.064 1.00 91.06 161 LEU A O 1
ATOM 1299 N N . THR A 1 162 ? -6.013 -7.068 20.728 1.00 91.31 162 THR A N 1
ATOM 1300 C CA . THR A 1 162 ? -4.755 -6.491 21.220 1.00 91.31 162 THR A CA 1
ATOM 1301 C C . THR A 1 162 ? -4.659 -4.992 20.927 1.00 91.31 162 THR A C 1
ATOM 1303 O O . THR A 1 162 ? -4.291 -4.237 21.819 1.00 91.31 162 THR A O 1
ATOM 1306 N N . VAL A 1 163 ? -5.009 -4.552 19.714 1.00 91.69 163 VAL A N 1
ATOM 1307 C CA . VAL A 1 163 ? -4.984 -3.124 19.343 1.00 91.69 163 VAL A CA 1
ATOM 1308 C C . VAL A 1 163 ? -6.078 -2.329 20.060 1.00 91.69 163 VAL A C 1
ATOM 1310 O O . VAL A 1 163 ? -5.849 -1.190 20.441 1.00 91.69 163 VAL A O 1
ATOM 1313 N N . LEU A 1 164 ? -7.248 -2.920 20.300 1.00 91.50 164 LEU A N 1
ATOM 1314 C CA . LEU A 1 164 ? -8.310 -2.285 21.087 1.00 91.50 164 LEU A CA 1
ATOM 1315 C C . LEU A 1 164 ? -7.889 -2.020 22.535 1.00 91.50 164 LEU A C 1
ATOM 1317 O O . LEU A 1 164 ? -8.215 -0.973 23.086 1.00 91.50 164 LEU A O 1
ATOM 1321 N N . ARG A 1 165 ? -7.160 -2.963 23.142 1.00 90.38 165 ARG A N 1
ATOM 1322 C CA . ARG A 1 165 ? -6.648 -2.841 24.515 1.00 90.38 165 ARG A CA 1
ATOM 1323 C C . ARG A 1 165 ? -5.467 -1.889 24.626 1.00 90.38 165 ARG A C 1
ATOM 1325 O O . ARG A 1 165 ? -5.329 -1.217 25.641 1.00 90.38 165 ARG A O 1
ATOM 1332 N N . ASP A 1 166 ? -4.627 -1.848 23.598 1.00 89.69 166 ASP A N 1
ATOM 1333 C CA . ASP A 1 166 ? -3.492 -0.934 23.502 1.00 89.69 166 ASP A CA 1
ATOM 1334 C C . ASP A 1 166 ? -3.483 -0.234 22.127 1.00 89.69 166 ASP A C 1
ATOM 1336 O O . ASP A 1 166 ? -2.838 -0.702 21.174 1.00 89.69 166 ASP A O 1
ATOM 1340 N N . PRO A 1 167 ? -4.197 0.906 22.010 1.00 89.88 167 PRO A N 1
ATOM 1341 C CA . PRO A 1 167 ? -4.314 1.660 20.761 1.00 89.88 167 PRO A CA 1
ATOM 1342 C C . PRO A 1 167 ? -2.973 2.150 20.205 1.00 89.88 167 PRO A C 1
ATOM 1344 O O . PRO A 1 167 ? -2.826 2.338 18.993 1.00 89.88 167 PRO A O 1
ATOM 1347 N N . HIS A 1 168 ? -1.964 2.330 21.063 1.00 88.44 168 HIS A N 1
ATOM 1348 C CA . HIS A 1 168 ? -0.647 2.808 20.649 1.00 88.44 168 HIS A CA 1
ATOM 1349 C C . HIS A 1 168 ? 0.068 1.806 19.737 1.00 88.44 168 HIS A C 1
ATOM 1351 O O . HIS A 1 168 ? 0.912 2.202 18.932 1.00 88.44 168 HIS A O 1
ATOM 1357 N N . LEU A 1 169 ? -0.301 0.521 19.778 1.00 88.19 169 LEU A N 1
ATOM 1358 C CA . LEU A 1 169 ? 0.268 -0.506 18.904 1.00 88.19 169 LEU A CA 1
ATOM 1359 C C . LEU A 1 169 ? -0.025 -0.276 17.420 1.00 88.19 169 LEU A C 1
ATOM 1361 O O . LEU A 1 169 ? 0.764 -0.719 16.586 1.00 88.19 169 LEU A O 1
ATOM 1365 N N . GLN A 1 170 ? -1.110 0.425 17.075 1.00 89.38 170 GLN A N 1
ATOM 1366 C CA . GLN A 1 170 ? -1.393 0.800 15.686 1.00 89.38 170 GLN A CA 1
ATOM 1367 C C . GLN A 1 170 ? -0.440 1.889 15.172 1.00 89.38 170 GLN A C 1
ATOM 1369 O O . GLN A 1 170 ? -0.251 2.060 13.963 1.00 89.38 170 GLN A O 1
ATOM 1374 N N . LEU A 1 171 ? 0.177 2.643 16.085 1.00 88.06 171 LEU A N 1
ATOM 1375 C CA . LEU A 1 171 ? 1.104 3.708 15.728 1.00 88.06 171 LEU A CA 1
ATOM 1376 C C . LEU A 1 171 ? 2.482 3.180 15.306 1.00 88.06 171 LEU A C 1
ATOM 1378 O O . LEU A 1 171 ? 3.210 3.869 14.588 1.00 88.06 171 LEU A O 1
ATOM 1382 N N . ARG A 1 172 ? 2.803 1.947 15.711 1.00 89.31 172 ARG A N 1
ATOM 1383 C CA . ARG A 1 172 ? 4.125 1.339 15.576 1.00 89.31 172 ARG A CA 1
ATOM 1384 C C . ARG A 1 172 ? 4.349 0.769 14.169 1.00 89.31 172 ARG A C 1
ATOM 1386 O O . ARG A 1 172 ? 3.556 -0.072 13.742 1.00 89.31 172 ARG A O 1
ATOM 1393 N N . PRO A 1 173 ? 5.431 1.149 13.468 1.00 90.62 173 PRO A N 1
ATOM 1394 C CA . PRO A 1 173 ? 5.800 0.533 12.206 1.00 90.62 173 PRO A CA 1
ATOM 1395 C C . PRO A 1 173 ? 6.260 -0.910 12.417 1.00 90.62 173 PRO A C 1
ATOM 1397 O O . PRO A 1 173 ? 6.883 -1.273 13.419 1.00 90.62 173 PRO A O 1
ATOM 1400 N N . THR A 1 174 ? 5.974 -1.735 11.425 1.00 90.69 174 THR A N 1
ATOM 1401 C CA . THR A 1 174 ? 6.385 -3.129 11.330 1.00 90.69 174 THR A CA 1
ATOM 1402 C C . THR A 1 174 ? 7.569 -3.281 10.376 1.00 90.69 174 THR A C 1
ATOM 1404 O O . THR A 1 174 ? 7.886 -2.397 9.581 1.00 90.69 174 THR A O 1
ATOM 1407 N N . VAL A 1 175 ? 8.229 -4.442 10.424 1.00 91.88 175 VAL A N 1
ATOM 1408 C CA . VAL A 1 175 ? 9.284 -4.788 9.454 1.00 91.88 175 VAL A CA 1
ATOM 1409 C C . VAL A 1 175 ? 8.737 -4.766 8.027 1.00 91.88 175 VAL A C 1
ATOM 1411 O O . VAL A 1 175 ? 9.435 -4.336 7.117 1.00 91.88 175 VAL A O 1
ATOM 1414 N N . LEU A 1 176 ? 7.480 -5.172 7.833 1.00 91.00 176 LEU A N 1
ATOM 1415 C CA . LEU A 1 176 ? 6.840 -5.139 6.524 1.00 91.00 176 LEU A CA 1
ATOM 1416 C C . LEU A 1 176 ? 6.652 -3.701 6.016 1.00 91.00 176 LEU A C 1
ATOM 1418 O O . LEU A 1 176 ? 6.920 -3.457 4.844 1.00 91.00 176 LEU A O 1
ATOM 1422 N N . ASP A 1 177 ? 6.281 -2.754 6.888 1.00 91.69 177 ASP A N 1
ATOM 1423 C CA . ASP A 1 177 ? 6.209 -1.327 6.531 1.00 91.69 177 ASP A CA 1
ATOM 1424 C C . ASP A 1 177 ? 7.561 -0.819 6.023 1.00 91.69 177 ASP A C 1
ATOM 1426 O O . ASP A 1 177 ? 7.638 -0.214 4.956 1.00 91.69 177 ASP A O 1
ATOM 1430 N N . ALA A 1 178 ? 8.641 -1.137 6.741 1.00 93.44 178 ALA A N 1
ATOM 1431 C CA . ALA A 1 178 ? 9.993 -0.760 6.342 1.00 93.44 178 ALA A CA 1
ATOM 1432 C C . ALA A 1 178 ? 10.403 -1.380 4.994 1.00 93.44 178 ALA A C 1
ATOM 1434 O O . ALA A 1 178 ? 10.946 -0.682 4.139 1.00 93.44 178 ALA A O 1
ATOM 1435 N N . LEU A 1 179 ? 10.116 -2.673 4.788 1.00 93.44 179 LEU A N 1
ATOM 1436 C CA . LEU A 1 179 ? 10.416 -3.374 3.535 1.00 93.44 179 LEU A CA 1
ATOM 1437 C C . LEU A 1 179 ? 9.674 -2.757 2.343 1.00 93.44 179 LEU A C 1
ATOM 1439 O O . LEU A 1 179 ? 10.257 -2.544 1.283 1.00 93.44 179 LEU A O 1
ATOM 1443 N N . VAL A 1 180 ? 8.383 -2.473 2.511 1.00 92.31 180 VAL A N 1
ATOM 1444 C CA . VAL A 1 180 ? 7.544 -1.908 1.451 1.00 92.31 180 VAL A CA 1
ATOM 1445 C C . VAL A 1 180 ? 7.975 -0.483 1.118 1.00 92.31 180 VAL A C 1
ATOM 1447 O O . VAL A 1 180 ? 8.129 -0.162 -0.058 1.00 92.31 180 VAL A O 1
ATOM 1450 N N . VAL A 1 181 ? 8.223 0.362 2.123 1.00 93.25 181 VAL A N 1
ATOM 1451 C CA . VAL A 1 181 ? 8.643 1.754 1.899 1.00 93.25 181 VAL A CA 1
ATOM 1452 C C . VAL A 1 181 ? 10.001 1.825 1.198 1.00 93.25 181 VAL A C 1
ATOM 1454 O O . VAL A 1 181 ? 10.142 2.589 0.244 1.00 93.25 181 VAL A O 1
ATOM 1457 N N . GLY A 1 182 ? 10.980 1.013 1.610 1.00 93.38 182 GLY A N 1
ATOM 1458 C CA . GLY A 1 182 ? 12.298 0.998 0.968 1.00 93.38 182 GLY A CA 1
ATOM 1459 C C . GLY A 1 182 ? 12.235 0.528 -0.485 1.00 93.38 182 GLY A C 1
ATOM 1460 O O . GLY A 1 182 ? 12.813 1.148 -1.378 1.00 93.38 182 GLY A O 1
ATOM 1461 N N . LEU A 1 183 ? 11.450 -0.517 -0.750 1.00 91.75 183 LEU A N 1
ATOM 1462 C CA . LEU A 1 183 ? 11.257 -1.036 -2.101 1.00 91.75 183 LEU A CA 1
ATOM 1463 C C . LEU A 1 183 ? 10.516 -0.037 -3.005 1.00 91.75 183 LEU A C 1
ATOM 1465 O O . LEU A 1 183 ? 10.931 0.179 -4.142 1.00 91.75 183 LEU A O 1
ATOM 1469 N N . LEU A 1 184 ? 9.474 0.631 -2.498 1.00 90.69 184 LEU A N 1
ATOM 1470 C CA . LEU A 1 184 ? 8.769 1.692 -3.227 1.00 90.69 184 LEU A CA 1
ATOM 1471 C C . LEU A 1 184 ? 9.669 2.901 -3.511 1.00 90.69 184 LEU A C 1
ATOM 1473 O O . LEU A 1 184 ? 9.582 3.469 -4.597 1.00 90.69 184 LEU A O 1
ATOM 1477 N N . ALA A 1 185 ? 10.552 3.278 -2.582 1.00 92.19 185 ALA A N 1
ATOM 1478 C CA . ALA A 1 185 ? 11.509 4.361 -2.799 1.00 92.19 185 ALA A CA 1
ATOM 1479 C C . ALA A 1 185 ? 12.494 4.036 -3.926 1.00 92.19 185 ALA A C 1
ATOM 1481 O O . ALA A 1 185 ? 12.751 4.891 -4.771 1.00 92.19 185 ALA A O 1
ATOM 1482 N N . ALA A 1 186 ? 12.986 2.796 -3.987 1.00 90.25 186 ALA A N 1
ATOM 1483 C CA . ALA A 1 186 ? 13.846 2.343 -5.076 1.00 90.25 186 ALA A CA 1
ATOM 1484 C C . ALA A 1 186 ? 13.118 2.326 -6.433 1.00 90.25 186 ALA A C 1
ATOM 1486 O O . ALA A 1 186 ? 13.657 2.817 -7.425 1.00 90.25 186 ALA A O 1
ATOM 1487 N N . VAL A 1 187 ? 11.874 1.828 -6.472 1.00 86.94 187 VAL A N 1
ATOM 1488 C CA . VAL A 1 187 ? 11.026 1.870 -7.680 1.00 86.94 187 VAL A CA 1
ATOM 1489 C C . VAL A 1 187 ? 10.803 3.308 -8.134 1.00 86.94 187 VAL A C 1
ATOM 1491 O O . VAL A 1 187 ? 10.919 3.602 -9.321 1.00 86.94 187 VAL A O 1
ATOM 1494 N N . LEU A 1 188 ? 10.486 4.215 -7.211 1.00 88.25 188 LEU A N 1
ATOM 1495 C CA . LEU A 1 188 ? 10.239 5.611 -7.545 1.00 88.25 188 LEU A CA 1
ATOM 1496 C C . LEU A 1 188 ? 11.503 6.293 -8.072 1.00 88.25 188 LEU A C 1
ATOM 1498 O O . LEU A 1 188 ? 11.423 6.976 -9.090 1.00 88.25 188 LEU A O 1
ATOM 1502 N N . LEU A 1 189 ? 12.654 6.059 -7.428 1.00 88.38 189 LEU A N 1
ATOM 1503 C CA . LEU A 1 189 ? 13.946 6.608 -7.840 1.00 88.38 189 LEU A CA 1
ATOM 1504 C C . LEU A 1 189 ? 14.227 6.299 -9.313 1.00 88.38 189 LEU A C 1
ATOM 1506 O O . LEU A 1 189 ? 14.321 7.217 -10.119 1.00 88.38 189 LEU A O 1
ATOM 1510 N N . ASP A 1 190 ? 14.305 5.020 -9.675 1.00 85.38 190 ASP A N 1
ATOM 1511 C CA . ASP A 1 190 ? 14.720 4.610 -11.023 1.00 85.38 190 ASP A CA 1
ATOM 1512 C C . ASP A 1 190 ? 13.622 4.953 -12.073 1.00 85.38 190 ASP A C 1
ATOM 1514 O O . ASP A 1 190 ? 13.899 5.078 -13.260 1.00 85.38 190 ASP A O 1
ATOM 1518 N N . SER A 1 191 ? 12.359 5.187 -11.656 1.00 82.94 191 SER A N 1
ATOM 1519 C CA . SER A 1 191 ? 11.236 5.472 -12.572 1.00 82.94 191 SER A CA 1
ATOM 1520 C C . SER A 1 191 ? 11.243 6.942 -12.944 1.00 82.94 191 SER A C 1
ATOM 1522 O O . SER A 1 191 ? 11.082 7.305 -14.108 1.00 82.94 191 SER A O 1
ATOM 1524 N N . VAL A 1 192 ? 11.458 7.786 -11.935 1.00 86.50 192 VAL A N 1
ATOM 1525 C CA . VAL A 1 192 ? 11.661 9.218 -12.120 1.00 86.50 192 VAL A CA 1
ATOM 1526 C C . VAL A 1 192 ? 12.967 9.459 -12.864 1.00 86.50 192 VAL A C 1
ATOM 1528 O O . VAL A 1 192 ? 12.985 10.321 -13.729 1.00 86.50 192 VAL A O 1
ATOM 1531 N N . ASP A 1 193 ? 14.021 8.686 -12.592 1.00 85.56 193 ASP A N 1
ATOM 1532 C CA . ASP A 1 193 ? 15.297 8.803 -13.302 1.00 85.56 193 ASP A CA 1
ATOM 1533 C C . ASP A 1 193 ? 15.148 8.501 -14.798 1.00 85.56 193 ASP A C 1
ATOM 1535 O O . ASP A 1 193 ? 15.543 9.316 -15.633 1.00 85.56 193 ASP A O 1
ATOM 1539 N N . GLY A 1 194 ? 14.481 7.396 -15.150 1.00 80.81 194 GLY A N 1
ATOM 1540 C CA . GLY A 1 194 ? 14.205 7.048 -16.545 1.00 80.81 194 GLY A CA 1
ATOM 1541 C C . GLY A 1 194 ? 13.331 8.084 -17.261 1.00 80.81 194 GLY A C 1
ATOM 1542 O O . GLY A 1 194 ? 13.648 8.504 -18.376 1.00 80.81 194 GLY A O 1
ATOM 1543 N N . LEU A 1 195 ? 12.256 8.551 -16.613 1.00 82.62 195 LEU A N 1
ATOM 1544 C CA . LEU A 1 195 ? 11.381 9.582 -17.179 1.00 82.62 195 LEU A CA 1
ATOM 1545 C C . LEU A 1 195 ? 12.100 10.930 -17.325 1.00 82.62 195 LEU A C 1
ATOM 1547 O O . LEU A 1 195 ? 11.991 11.576 -18.364 1.00 82.62 195 LEU A O 1
ATOM 1551 N N . ALA A 1 196 ? 12.841 11.360 -16.306 1.00 85.19 196 ALA A N 1
ATOM 1552 C CA . ALA A 1 196 ? 13.586 12.612 -16.335 1.00 85.19 196 ALA A CA 1
ATOM 1553 C C . ALA A 1 196 ? 14.703 12.562 -17.380 1.00 85.19 196 ALA A C 1
ATOM 1555 O O . ALA A 1 196 ? 14.873 13.527 -18.114 1.00 85.19 196 ALA A O 1
ATOM 1556 N N . THR A 1 197 ? 15.403 11.434 -17.521 1.00 85.06 197 THR A N 1
ATOM 1557 C CA . THR A 1 197 ? 16.408 11.239 -18.576 1.00 85.06 197 THR A CA 1
ATOM 1558 C C . THR A 1 197 ? 15.786 11.395 -19.960 1.00 85.06 197 THR A C 1
ATOM 1560 O O . THR A 1 197 ? 16.319 12.129 -20.790 1.00 85.06 197 THR A O 1
ATOM 1563 N N . LEU A 1 198 ? 14.619 10.787 -20.197 1.00 82.00 198 LEU A N 1
ATOM 1564 C CA . LEU A 1 198 ? 13.888 10.943 -21.456 1.00 82.00 198 LEU A CA 1
ATOM 1565 C C . LEU A 1 198 ? 13.514 12.411 -21.725 1.00 82.00 198 LEU A C 1
ATOM 1567 O O . LEU A 1 198 ? 13.726 12.908 -22.827 1.00 82.00 198 LEU A O 1
ATOM 1571 N N . LEU A 1 199 ? 12.982 13.115 -20.723 1.00 86.00 199 LEU A N 1
ATOM 1572 C CA . LEU A 1 199 ? 12.533 14.506 -20.864 1.00 86.00 199 LEU A CA 1
ATOM 1573 C C . LEU A 1 199 ? 13.685 15.515 -20.983 1.00 86.00 199 LEU A C 1
ATOM 1575 O O . LEU A 1 199 ? 13.520 16.557 -21.611 1.00 86.00 199 LEU A O 1
ATOM 1579 N N . LEU A 1 200 ? 14.836 15.221 -20.379 1.00 88.25 200 LEU A N 1
ATOM 1580 C CA . LEU A 1 200 ? 16.025 16.078 -20.374 1.00 88.25 200 LEU A CA 1
ATOM 1581 C C . LEU A 1 200 ? 17.029 15.708 -21.473 1.00 88.25 200 LEU A C 1
ATOM 1583 O O . LEU A 1 200 ? 18.099 16.319 -21.557 1.00 88.25 200 LEU A O 1
ATOM 1587 N N . THR A 1 201 ? 16.705 14.731 -22.323 1.00 89.25 201 THR A N 1
ATOM 1588 C CA . THR A 1 201 ? 17.559 14.323 -23.443 1.00 89.25 201 THR A CA 1
ATOM 1589 C C . THR A 1 201 ? 17.846 15.525 -24.349 1.00 89.25 201 THR A C 1
ATOM 1591 O O . THR A 1 201 ? 16.934 16.220 -24.788 1.00 89.25 201 THR A O 1
ATOM 1594 N N . GLY A 1 202 ? 19.129 15.782 -24.624 1.00 89.38 202 GLY A N 1
ATOM 1595 C CA . GLY A 1 202 ? 19.575 16.942 -25.408 1.00 89.38 202 GLY A CA 1
ATOM 1596 C C . GLY A 1 202 ? 19.802 18.224 -24.596 1.00 89.38 202 GLY A C 1
ATOM 1597 O O . GLY A 1 202 ? 20.150 19.251 -25.175 1.00 89.38 202 GLY A O 1
ATOM 1598 N N . THR A 1 203 ? 19.647 18.179 -23.270 1.00 92.69 203 THR A N 1
ATOM 1599 C CA . THR A 1 203 ? 20.000 19.278 -22.357 1.00 92.69 203 THR A CA 1
ATOM 1600 C C . THR A 1 203 ? 21.294 18.974 -21.589 1.00 92.69 203 THR A C 1
ATOM 1602 O O . THR A 1 203 ? 21.773 17.843 -21.578 1.00 92.69 203 THR A O 1
ATOM 1605 N N . SER A 1 204 ? 21.868 19.977 -20.916 1.00 93.06 204 SER A N 1
ATOM 1606 C CA . SER A 1 204 ? 23.010 19.802 -19.999 1.00 93.06 204 SER A CA 1
ATOM 1607 C C . SER A 1 204 ? 22.608 19.364 -18.583 1.00 93.06 204 SER A C 1
ATOM 1609 O O . SER A 1 204 ? 23.463 19.260 -17.702 1.00 93.06 204 SER A O 1
ATOM 1611 N N . TRP A 1 205 ? 21.313 19.160 -18.330 1.00 92.06 205 TRP A N 1
ATOM 1612 C CA . TRP A 1 205 ? 20.780 18.908 -16.996 1.00 92.06 205 TRP A CA 1
ATOM 1613 C C . TRP A 1 205 ? 20.839 17.418 -16.659 1.00 92.06 205 TRP A C 1
ATOM 1615 O O . TRP A 1 205 ? 20.573 16.564 -17.500 1.00 92.06 205 TRP A O 1
ATOM 1625 N N . SER A 1 206 ? 21.159 17.105 -15.403 1.00 88.75 206 SER A N 1
ATOM 1626 C CA . SER A 1 206 ? 21.158 15.730 -14.896 1.00 88.75 206 SER A CA 1
ATOM 1627 C C . SER A 1 206 ? 19.788 15.351 -14.329 1.00 88.75 206 SER A C 1
ATOM 1629 O O . SER A 1 206 ? 19.167 16.143 -13.620 1.00 88.75 206 SER A O 1
ATOM 1631 N N . ALA A 1 207 ? 19.346 14.119 -14.595 1.00 87.88 207 ALA A N 1
ATOM 1632 C CA . ALA A 1 207 ? 18.132 13.531 -14.024 1.00 87.88 207 ALA A CA 1
ATOM 1633 C C . ALA A 1 207 ? 18.283 13.148 -12.537 1.00 87.88 207 ALA A C 1
ATOM 1635 O O . ALA A 1 207 ? 17.302 13.165 -11.789 1.00 87.88 207 ALA A O 1
ATOM 1636 N N . ALA A 1 208 ? 19.515 12.874 -12.090 1.00 87.38 208 ALA A N 1
ATOM 1637 C CA . ALA A 1 208 ? 19.798 12.302 -10.774 1.00 87.38 208 ALA A CA 1
ATOM 1638 C C . ALA A 1 208 ? 19.288 13.139 -9.578 1.00 87.38 208 ALA A C 1
ATOM 1640 O O . ALA A 1 208 ? 18.761 12.560 -8.627 1.00 87.38 208 ALA A O 1
ATOM 1641 N N . PRO A 1 209 ? 19.378 14.487 -9.573 1.00 91.50 209 PRO A N 1
ATOM 1642 C CA . PRO A 1 209 ? 18.825 15.280 -8.476 1.00 91.50 209 PRO A CA 1
ATOM 1643 C C . PRO A 1 209 ? 17.300 15.166 -8.373 1.00 91.50 209 PRO A C 1
ATOM 1645 O O . PRO A 1 209 ? 16.763 15.126 -7.270 1.00 91.50 209 PRO A O 1
ATOM 1648 N N . VAL A 1 210 ? 16.595 15.087 -9.508 1.00 89.62 210 VAL A N 1
ATOM 1649 C CA . VAL A 1 210 ? 15.125 15.015 -9.545 1.00 89.62 210 VAL A CA 1
ATOM 1650 C C . VAL A 1 210 ? 14.645 13.679 -8.984 1.00 89.62 210 VAL A C 1
ATOM 1652 O O . VAL A 1 210 ? 13.756 13.646 -8.126 1.00 89.62 210 VAL A O 1
ATOM 1655 N N . SER A 1 211 ? 15.260 12.577 -9.418 1.00 88.50 211 SER A N 1
ATOM 1656 C CA . SER A 1 211 ? 14.958 11.243 -8.901 1.00 88.50 211 SER A CA 1
ATOM 1657 C C . SER A 1 211 ? 15.286 11.138 -7.411 1.00 88.50 211 SER A C 1
ATOM 1659 O O . SER A 1 211 ? 14.416 10.748 -6.625 1.00 88.50 211 SER A O 1
ATOM 1661 N N . ALA A 1 212 ? 16.481 11.569 -6.992 1.00 89.00 212 ALA A N 1
ATOM 1662 C CA . ALA A 1 212 ? 16.913 11.527 -5.595 1.00 89.00 212 ALA A CA 1
ATOM 1663 C C . ALA A 1 212 ? 16.012 12.348 -4.660 1.00 89.00 212 ALA A C 1
ATOM 1665 O O . ALA A 1 212 ? 15.637 11.859 -3.594 1.00 89.00 212 ALA A O 1
ATOM 1666 N N . LEU A 1 213 ? 15.619 13.566 -5.053 1.00 94.31 213 LEU A N 1
ATOM 1667 C CA . LEU A 1 213 ? 14.705 14.399 -4.265 1.00 94.31 213 LEU A CA 1
ATOM 1668 C C . LEU A 1 213 ? 13.333 13.741 -4.112 1.00 94.31 213 LEU A C 1
ATOM 1670 O O . LEU A 1 213 ? 12.769 13.739 -3.019 1.00 94.31 213 LEU A O 1
ATOM 1674 N N . THR A 1 214 ? 12.811 13.142 -5.182 1.00 91.25 214 THR A N 1
ATOM 1675 C CA . THR A 1 214 ? 11.488 12.508 -5.161 1.00 91.25 214 THR A CA 1
ATOM 1676 C C . THR A 1 214 ? 11.486 11.247 -4.288 1.00 91.25 214 THR A C 1
ATOM 1678 O O . THR A 1 214 ? 10.607 11.078 -3.440 1.00 91.25 214 THR A O 1
ATOM 1681 N N . ALA A 1 215 ? 12.496 10.382 -4.432 1.00 90.19 215 ALA A N 1
ATOM 1682 C CA . ALA A 1 215 ? 12.650 9.193 -3.593 1.00 90.19 215 ALA A CA 1
ATOM 1683 C C . ALA A 1 215 ? 12.943 9.556 -2.126 1.00 90.19 215 ALA A C 1
ATOM 1685 O O . ALA A 1 215 ? 12.367 8.968 -1.210 1.00 90.19 215 ALA A O 1
ATOM 1686 N N . GLY A 1 216 ? 13.785 10.567 -1.896 1.00 91.69 216 GLY A N 1
ATOM 1687 C CA . GLY A 1 216 ? 14.074 11.106 -0.569 1.00 91.69 216 GLY A CA 1
ATOM 1688 C C . GLY A 1 216 ? 12.831 11.673 0.116 1.00 91.69 216 GLY A C 1
ATOM 1689 O O . GLY A 1 216 ? 12.618 11.408 1.297 1.00 91.69 216 GLY A O 1
ATOM 1690 N N . LEU A 1 217 ? 11.965 12.377 -0.621 1.00 94.38 217 LEU A N 1
ATOM 1691 C CA . LEU A 1 217 ? 10.685 12.866 -0.109 1.00 94.38 217 LEU A CA 1
ATOM 1692 C C . LEU A 1 217 ? 9.753 11.712 0.276 1.00 94.38 217 LEU A C 1
ATOM 1694 O O . LEU A 1 217 ? 9.144 11.758 1.344 1.00 94.38 217 LEU A O 1
ATOM 1698 N N . LEU A 1 218 ? 9.676 10.657 -0.544 1.00 91.44 218 LEU A N 1
ATOM 1699 C CA . LEU A 1 218 ? 8.897 9.463 -0.205 1.00 91.44 218 LEU A CA 1
ATOM 1700 C C . LEU A 1 218 ? 9.413 8.805 1.080 1.00 91.44 218 LEU A C 1
ATOM 1702 O O . LEU A 1 218 ? 8.611 8.449 1.938 1.00 91.44 218 LEU A O 1
ATOM 1706 N N . LEU A 1 219 ? 10.731 8.668 1.243 1.00 92.12 219 LEU A N 1
ATOM 1707 C CA . LEU A 1 219 ? 11.323 8.130 2.471 1.00 92.12 219 LEU A CA 1
ATOM 1708 C C . LEU A 1 219 ? 11.047 9.042 3.674 1.00 92.12 219 LEU A C 1
ATOM 1710 O O . LEU A 1 219 ? 10.643 8.562 4.732 1.00 92.12 219 LEU A O 1
ATOM 1714 N N . ALA A 1 220 ? 11.210 10.355 3.520 1.00 91.19 220 ALA A N 1
ATOM 1715 C CA . ALA A 1 220 ? 10.973 11.319 4.588 1.00 91.19 220 ALA A CA 1
ATOM 1716 C C . ALA A 1 220 ? 9.508 11.309 5.055 1.00 91.19 220 ALA A C 1
ATOM 1718 O O . ALA A 1 220 ? 9.242 11.266 6.255 1.00 91.19 220 ALA A O 1
ATOM 1719 N N . VAL A 1 221 ? 8.557 11.296 4.120 1.00 91.25 221 VAL A N 1
ATOM 1720 C CA . VAL A 1 221 ? 7.122 11.287 4.434 1.00 91.25 221 VAL A CA 1
ATOM 1721 C C . VAL A 1 221 ? 6.666 9.899 4.878 1.00 91.25 221 VAL A C 1
ATOM 1723 O O . VAL A 1 221 ? 6.046 9.768 5.926 1.00 91.25 221 VAL A O 1
ATOM 1726 N N . GLY A 1 222 ? 6.982 8.852 4.118 1.00 86.94 222 GLY A N 1
ATOM 1727 C CA . GLY A 1 222 ? 6.510 7.490 4.372 1.00 86.94 222 GLY A CA 1
ATOM 1728 C C . GLY A 1 222 ? 7.156 6.846 5.596 1.00 86.94 222 GLY A C 1
ATOM 1729 O O . GLY A 1 222 ? 6.458 6.299 6.447 1.00 86.94 222 GLY A O 1
ATOM 1730 N N . TRP A 1 223 ? 8.483 6.933 5.718 1.00 91.81 223 TRP A N 1
ATOM 1731 C CA . TRP A 1 223 ? 9.209 6.354 6.850 1.00 91.81 223 TRP A CA 1
ATOM 1732 C C . TRP A 1 223 ? 9.370 7.340 8.005 1.00 91.81 223 TRP A C 1
ATOM 1734 O O . TRP A 1 223 ? 9.107 6.993 9.157 1.00 91.81 223 TRP A O 1
ATOM 1744 N N . GLY A 1 224 ? 9.758 8.585 7.717 1.00 89.56 224 GLY A N 1
ATOM 1745 C CA . GLY A 1 224 ? 10.000 9.589 8.756 1.00 89.56 224 GLY A CA 1
ATOM 1746 C C . GLY A 1 224 ? 8.755 9.887 9.593 1.00 89.56 224 GLY A C 1
ATOM 1747 O O . GLY A 1 224 ? 8.847 9.942 10.820 1.00 89.56 224 GLY A O 1
ATOM 1748 N N . PHE A 1 225 ? 7.574 9.977 8.971 1.00 89.62 225 PHE A N 1
ATOM 1749 C CA . PHE A 1 225 ? 6.321 10.144 9.714 1.00 89.62 225 PHE A CA 1
ATOM 1750 C C . PHE A 1 225 ? 5.985 8.921 10.577 1.00 89.62 225 PHE A C 1
ATOM 1752 O O . PHE A 1 225 ? 5.548 9.077 11.718 1.00 89.62 225 PHE A O 1
ATOM 1759 N N . ALA A 1 226 ? 6.228 7.704 10.077 1.00 88.94 226 ALA A N 1
ATOM 1760 C CA . ALA A 1 226 ? 6.000 6.475 10.835 1.00 88.94 226 ALA A CA 1
ATOM 1761 C C . ALA A 1 226 ? 6.905 6.396 12.076 1.00 88.94 226 ALA A C 1
ATOM 1763 O O . ALA A 1 226 ? 6.424 6.099 13.170 1.00 88.94 226 ALA A O 1
ATOM 1764 N N . VAL A 1 227 ? 8.188 6.742 11.927 1.00 89.56 227 VAL A N 1
ATOM 1765 C CA . VAL A 1 227 ? 9.150 6.833 13.037 1.00 89.56 227 VAL A CA 1
ATOM 1766 C C . VAL A 1 227 ? 8.753 7.927 14.026 1.00 89.56 227 VAL A C 1
ATOM 1768 O O . VAL A 1 227 ? 8.783 7.702 15.233 1.00 89.56 227 VAL A O 1
ATOM 1771 N N . TRP A 1 228 ? 8.337 9.098 13.540 1.00 90.06 228 TRP A N 1
ATOM 1772 C CA . TRP A 1 228 ? 7.877 10.190 14.400 1.00 90.06 228 TRP A CA 1
ATOM 1773 C C . TRP A 1 228 ? 6.658 9.785 15.238 1.00 90.06 228 TRP A C 1
ATOM 1775 O O . TRP A 1 228 ? 6.612 10.041 16.443 1.00 90.06 228 TRP A O 1
ATOM 1785 N N . ARG A 1 229 ? 5.688 9.106 14.620 1.00 89.69 229 ARG A N 1
ATOM 1786 C CA . ARG A 1 229 ? 4.467 8.632 15.278 1.00 89.69 229 ARG A CA 1
ATOM 1787 C C . ARG A 1 229 ? 4.756 7.532 16.306 1.00 89.69 229 ARG A C 1
ATOM 1789 O O . ARG A 1 229 ? 4.191 7.570 17.396 1.00 89.69 229 ARG A O 1
ATOM 1796 N N . ASP A 1 230 ? 5.672 6.612 16.003 1.00 89.56 230 ASP A N 1
ATOM 1797 C CA . ASP A 1 230 ? 6.165 5.596 16.947 1.00 89.56 230 ASP A CA 1
ATOM 1798 C C . ASP A 1 230 ? 6.893 6.232 18.136 1.00 89.56 230 ASP A C 1
ATOM 1800 O O . ASP A 1 230 ? 6.606 5.903 19.284 1.00 89.56 230 ASP A O 1
ATOM 1804 N N . ALA A 1 231 ? 7.767 7.209 17.886 1.00 87.81 231 ALA A N 1
ATOM 1805 C CA . ALA A 1 231 ? 8.464 7.938 18.942 1.00 87.81 231 ALA A CA 1
ATOM 1806 C C . ALA A 1 231 ? 7.486 8.671 19.876 1.00 87.81 231 ALA A C 1
ATOM 1808 O O . ALA A 1 231 ? 7.696 8.706 21.087 1.00 87.81 231 ALA A O 1
ATOM 1809 N N . ARG A 1 232 ? 6.390 9.222 19.334 1.00 87.06 232 ARG A N 1
ATOM 1810 C CA . ARG A 1 232 ? 5.307 9.819 20.132 1.00 87.06 232 ARG A CA 1
ATOM 1811 C C . ARG A 1 232 ? 4.543 8.776 20.941 1.00 87.06 232 ARG A C 1
ATOM 1813 O O . ARG A 1 232 ? 4.260 9.017 22.108 1.00 87.06 232 ARG A O 1
ATOM 1820 N N . ALA A 1 233 ? 4.254 7.621 20.349 1.00 85.75 233 ALA A N 1
ATOM 1821 C CA . ALA A 1 233 ? 3.578 6.520 21.028 1.00 85.75 233 ALA A CA 1
ATOM 1822 C C . ALA A 1 233 ? 4.401 5.952 22.198 1.00 85.75 233 ALA A C 1
ATOM 1824 O O . ALA A 1 233 ? 3.834 5.528 23.197 1.00 85.75 233 ALA A O 1
ATOM 1825 N N . ARG A 1 234 ? 5.734 5.984 22.090 1.00 85.19 234 ARG A N 1
ATOM 1826 C CA . ARG A 1 234 ? 6.676 5.440 23.080 1.00 85.19 234 ARG A CA 1
ATOM 1827 C C . ARG A 1 234 ? 7.143 6.436 24.137 1.00 85.19 234 ARG A C 1
ATOM 1829 O O . ARG A 1 234 ? 8.041 6.100 24.896 1.00 85.19 234 ARG A O 1
ATOM 1836 N N . GLN A 1 235 ? 6.585 7.646 24.217 1.00 81.50 235 GLN A N 1
ATOM 1837 C CA . GLN A 1 235 ? 7.088 8.675 25.145 1.00 81.50 235 GLN A CA 1
ATOM 1838 C C . GLN A 1 235 ? 7.144 8.228 26.617 1.00 81.50 235 GLN A C 1
ATOM 1840 O O . GLN A 1 235 ? 7.968 8.741 27.368 1.00 81.50 235 GLN A O 1
ATOM 1845 N N . ALA A 1 236 ? 6.300 7.273 27.019 1.00 74.88 236 ALA A N 1
ATOM 1846 C CA . ALA A 1 236 ? 6.273 6.705 28.368 1.00 74.88 236 ALA A CA 1
ATOM 1847 C C . ALA A 1 236 ? 7.039 5.370 28.507 1.00 74.88 236 ALA A C 1
ATOM 1849 O O . ALA A 1 236 ? 7.072 4.791 29.591 1.00 74.88 236 ALA A O 1
ATOM 1850 N N . GLU A 1 237 ? 7.644 4.858 27.433 1.00 82.38 237 GLU A N 1
ATOM 1851 C CA . GLU A 1 237 ? 8.334 3.567 27.400 1.00 82.38 237 GLU A CA 1
ATOM 1852 C C . GLU A 1 237 ? 9.855 3.728 27.410 1.00 82.38 237 GLU A C 1
ATOM 1854 O O . GLU A 1 237 ? 10.420 4.626 26.792 1.00 82.38 237 GLU A O 1
ATOM 1859 N N . THR A 1 238 ? 10.543 2.791 28.058 1.00 73.62 238 THR A N 1
ATOM 1860 C CA . THR A 1 238 ? 12.013 2.733 28.098 1.00 73.62 238 THR A CA 1
ATOM 1861 C C . THR A 1 238 ? 12.616 1.877 26.981 1.00 73.62 238 THR A C 1
ATOM 1863 O O . THR A 1 238 ? 13.837 1.779 26.865 1.00 73.62 238 THR A O 1
ATOM 1866 N N . VAL A 1 239 ? 11.783 1.232 26.156 1.00 74.69 239 VAL A N 1
ATOM 1867 C CA . VAL A 1 239 ? 12.234 0.278 25.136 1.00 74.69 239 VAL A CA 1
ATOM 1868 C C . VAL A 1 239 ? 12.580 1.012 23.834 1.00 74.69 239 VAL A C 1
ATOM 1870 O O . VAL A 1 239 ? 11.702 1.651 23.247 1.00 74.69 239 VAL A O 1
ATOM 1873 N N . PRO A 1 240 ? 13.827 0.900 23.335 1.00 74.50 240 PRO A N 1
ATOM 1874 C CA . PRO A 1 240 ? 14.229 1.557 22.099 1.00 74.50 240 PRO A CA 1
ATOM 1875 C C . PRO A 1 240 ? 13.526 0.949 20.872 1.00 74.50 240 PRO A C 1
ATOM 1877 O O . PRO A 1 240 ? 13.147 -0.229 20.883 1.00 74.50 240 PRO A O 1
ATOM 1880 N N . PRO A 1 241 ? 13.379 1.719 19.777 1.00 77.31 241 PRO A N 1
ATOM 1881 C CA . PRO A 1 241 ? 12.825 1.204 18.532 1.00 77.31 241 PRO A CA 1
ATOM 1882 C C . PRO A 1 241 ? 13.687 0.065 17.971 1.00 77.31 241 PRO A C 1
ATOM 1884 O O . PRO A 1 241 ? 14.912 0.033 18.112 1.00 77.31 241 PRO A O 1
ATOM 1887 N N . SER A 1 242 ? 13.041 -0.891 17.304 1.00 84.19 242 SER A N 1
ATOM 1888 C CA . SER A 1 242 ? 13.721 -2.077 16.781 1.00 84.19 242 SER A CA 1
ATOM 1889 C C . SER A 1 242 ? 14.717 -1.714 15.673 1.00 84.19 242 SER A C 1
ATOM 1891 O O . SER A 1 242 ? 14.337 -1.216 14.611 1.00 84.19 242 SER A O 1
ATOM 1893 N N . ARG A 1 243 ? 16.001 -2.043 15.875 1.00 87.88 243 ARG A N 1
ATOM 1894 C CA . ARG A 1 243 ? 17.064 -1.892 14.858 1.00 87.88 243 ARG A CA 1
ATOM 1895 C C . ARG A 1 243 ? 16.765 -2.633 13.550 1.00 87.88 243 ARG A C 1
ATOM 1897 O O . ARG A 1 243 ? 17.219 -2.218 12.487 1.00 87.88 243 ARG A O 1
ATOM 1904 N N . TRP A 1 244 ? 15.960 -3.695 13.618 1.00 90.81 244 TRP A N 1
ATOM 1905 C CA . TRP A 1 244 ? 15.556 -4.485 12.456 1.00 90.81 244 TRP A CA 1
ATOM 1906 C C . TRP A 1 244 ? 14.721 -3.691 11.454 1.00 90.81 244 TRP A C 1
ATOM 1908 O O . TRP A 1 244 ? 14.759 -4.005 10.272 1.00 90.81 244 TRP A O 1
ATOM 1918 N N . LEU A 1 245 ? 14.015 -2.647 11.897 1.00 92.06 245 LEU A N 1
ATOM 1919 C CA . LEU A 1 245 ? 13.239 -1.777 11.014 1.00 92.06 245 LEU A CA 1
ATOM 1920 C C . LEU A 1 245 ? 14.145 -1.004 10.048 1.00 92.06 245 LEU A C 1
ATOM 1922 O O . LEU A 1 245 ? 13.923 -1.008 8.843 1.00 92.06 245 LEU A O 1
ATOM 1926 N N . HIS A 1 246 ? 15.212 -0.401 10.571 1.00 90.56 246 HIS A N 1
ATOM 1927 C CA . HIS A 1 246 ? 16.179 0.349 9.769 1.00 90.56 246 HIS A CA 1
ATOM 1928 C C . HIS A 1 246 ? 16.968 -0.573 8.838 1.00 90.56 246 HIS A C 1
ATOM 1930 O O . HIS A 1 246 ? 17.183 -0.238 7.675 1.00 90.56 246 HIS A O 1
ATOM 1936 N N . LEU A 1 247 ? 17.342 -1.763 9.325 1.00 93.44 247 LEU A N 1
ATOM 1937 C CA . LEU A 1 247 ? 17.982 -2.772 8.485 1.00 93.44 247 LEU A CA 1
ATOM 1938 C C . LEU A 1 247 ? 17.054 -3.213 7.347 1.00 93.44 247 LEU A C 1
ATOM 1940 O O . LEU A 1 247 ? 17.488 -3.272 6.204 1.00 93.44 247 LEU A O 1
ATOM 1944 N N . ALA A 1 248 ? 15.781 -3.480 7.638 1.00 94.31 248 ALA A N 1
ATOM 1945 C CA . ALA A 1 248 ? 14.798 -3.863 6.633 1.00 94.31 248 ALA A CA 1
ATOM 1946 C C . ALA A 1 248 ? 14.583 -2.764 5.583 1.00 94.31 248 ALA A C 1
ATOM 1948 O O . ALA A 1 248 ? 14.545 -3.063 4.390 1.00 94.31 248 ALA A O 1
ATOM 1949 N N . LEU A 1 249 ? 14.517 -1.496 5.999 1.00 93.88 249 LEU A N 1
ATOM 1950 C CA . LEU A 1 249 ? 14.439 -0.359 5.081 1.00 93.88 249 LEU A CA 1
ATOM 1951 C C . LEU A 1 249 ? 15.666 -0.306 4.155 1.00 93.88 249 LEU A C 1
ATOM 1953 O O . LEU A 1 249 ? 15.520 -0.216 2.937 1.00 93.88 249 LEU A O 1
ATOM 1957 N N . GLY A 1 250 ? 16.874 -0.417 4.717 1.00 93.12 250 GLY A N 1
ATOM 1958 C CA . GLY A 1 250 ? 18.119 -0.398 3.947 1.00 93.12 250 GLY A CA 1
ATOM 1959 C C . GLY A 1 250 ? 18.228 -1.573 2.973 1.00 93.12 250 GLY A C 1
ATOM 1960 O O . GLY A 1 250 ? 18.493 -1.372 1.790 1.00 93.12 250 GLY A O 1
ATOM 1961 N N . VAL A 1 251 ? 17.957 -2.792 3.449 1.00 93.81 251 VAL A N 1
ATOM 1962 C CA . VAL A 1 251 ? 18.003 -4.023 2.644 1.00 93.81 251 VAL A CA 1
ATOM 1963 C C . VAL A 1 251 ? 16.977 -3.991 1.515 1.00 93.81 251 VAL A C 1
ATOM 1965 O O . VAL A 1 251 ? 17.316 -4.340 0.390 1.00 93.81 251 VAL A O 1
ATOM 1968 N N . SER A 1 252 ? 15.742 -3.558 1.776 1.00 92.88 252 SER A N 1
ATOM 1969 C CA . SER A 1 252 ? 14.704 -3.475 0.738 1.00 92.88 252 SER A CA 1
ATOM 1970 C C . SER A 1 252 ? 14.971 -2.382 -0.290 1.00 92.88 252 SER A C 1
ATOM 1972 O O . SER A 1 252 ? 14.754 -2.615 -1.477 1.00 92.88 252 SER A O 1
ATOM 1974 N N . THR A 1 253 ? 15.493 -1.227 0.136 1.00 91.12 253 THR A N 1
ATOM 1975 C CA . THR A 1 253 ? 15.926 -0.165 -0.784 1.00 91.12 253 THR A CA 1
ATOM 1976 C C . THR A 1 253 ? 17.045 -0.673 -1.684 1.00 91.12 253 THR A C 1
ATOM 1978 O O . THR A 1 253 ? 16.945 -0.579 -2.903 1.00 91.12 253 THR A O 1
ATOM 1981 N N . ALA A 1 254 ? 18.079 -1.287 -1.098 1.00 88.81 254 ALA A N 1
ATOM 1982 C CA . ALA A 1 254 ? 19.178 -1.872 -1.855 1.00 88.81 254 ALA A CA 1
ATOM 1983 C C . ALA A 1 254 ? 18.667 -2.946 -2.825 1.00 88.81 254 ALA A C 1
ATOM 1985 O O . ALA A 1 254 ? 18.935 -2.861 -4.016 1.00 88.81 254 ALA A O 1
ATOM 1986 N N . ALA A 1 255 ? 17.861 -3.901 -2.352 1.00 87.88 255 ALA A N 1
ATOM 1987 C CA . ALA A 1 255 ? 17.277 -4.938 -3.197 1.00 87.88 255 ALA A CA 1
ATOM 1988 C C . ALA A 1 255 ? 16.453 -4.349 -4.354 1.00 87.88 255 ALA A C 1
ATOM 1990 O O . ALA A 1 255 ? 16.593 -4.801 -5.486 1.00 87.88 255 ALA A O 1
ATOM 1991 N N . GLY A 1 256 ? 15.647 -3.313 -4.107 1.00 85.69 256 GLY A N 1
ATOM 1992 C CA . GLY A 1 256 ? 14.884 -2.630 -5.152 1.00 85.69 256 GLY A CA 1
ATOM 1993 C C . GLY A 1 256 ? 15.769 -1.981 -6.216 1.00 85.69 256 GLY A C 1
ATOM 1994 O O . GLY A 1 256 ? 15.494 -2.127 -7.407 1.00 85.69 256 GLY A O 1
ATOM 1995 N N . LEU A 1 257 ? 16.861 -1.332 -5.798 1.00 83.31 257 LEU A N 1
ATOM 1996 C CA . LEU A 1 257 ? 17.840 -0.733 -6.710 1.00 83.31 257 LEU A CA 1
ATOM 1997 C C . LEU A 1 257 ? 18.597 -1.787 -7.518 1.00 83.31 257 LEU A C 1
ATOM 1999 O O . LEU A 1 257 ? 18.889 -1.557 -8.684 1.00 83.31 257 LEU A O 1
ATOM 2003 N N . LEU A 1 258 ? 18.885 -2.949 -6.926 1.00 78.31 258 LEU A N 1
ATOM 2004 C CA . LEU A 1 258 ? 19.537 -4.051 -7.636 1.00 78.31 258 LEU A CA 1
ATOM 2005 C C . LEU A 1 258 ? 18.607 -4.716 -8.650 1.00 78.31 258 LEU A C 1
ATOM 2007 O O . LEU A 1 258 ? 19.040 -5.090 -9.736 1.00 78.31 258 LEU A O 1
ATOM 2011 N N . VAL A 1 259 ? 17.325 -4.863 -8.309 1.00 74.19 259 VAL A N 1
ATOM 2012 C CA . VAL A 1 259 ? 16.345 -5.477 -9.209 1.00 74.19 259 VAL A CA 1
ATOM 2013 C C . VAL A 1 259 ? 16.014 -4.547 -10.382 1.00 74.19 259 VAL A C 1
ATOM 2015 O O . VAL A 1 259 ? 15.730 -5.064 -11.466 1.00 74.19 259 VAL A O 1
ATOM 2018 N N . ARG A 1 260 ? 16.078 -3.213 -10.199 1.00 74.94 260 ARG A N 1
ATOM 2019 C CA . ARG A 1 260 ? 15.681 -2.183 -11.187 1.00 74.94 260 ARG A CA 1
ATOM 2020 C C . ARG A 1 260 ? 14.337 -2.534 -11.821 1.00 74.94 260 ARG A C 1
ATOM 2022 O O . ARG A 1 260 ? 14.259 -2.922 -12.985 1.00 74.94 260 ARG A O 1
ATOM 2029 N N . LEU A 1 261 ? 13.282 -2.513 -11.009 1.00 60.47 261 LEU A N 1
ATOM 2030 C CA . LEU A 1 261 ? 11.955 -3.066 -11.322 1.00 60.47 261 LEU A CA 1
ATOM 2031 C C . LEU A 1 261 ? 11.297 -2.506 -12.603 1.00 60.47 261 LEU A C 1
ATOM 2033 O O . LEU A 1 261 ? 10.428 -3.160 -13.171 1.00 60.47 261 LEU A O 1
ATOM 2037 N N . GLN A 1 262 ? 11.736 -1.346 -13.080 1.00 58.94 262 GLN A N 1
ATOM 2038 C CA . GLN A 1 262 ? 11.313 -0.664 -14.306 1.00 58.94 262 GLN A CA 1
ATOM 2039 C C . GLN A 1 262 ? 12.238 -0.913 -15.500 1.00 58.94 262 GLN A C 1
ATOM 2041 O O . GLN A 1 262 ? 11.903 -0.512 -16.612 1.00 58.94 262 GLN A O 1
ATOM 2046 N N . GLY A 1 263 ? 13.395 -1.552 -15.302 1.00 60.94 263 GLY A N 1
ATOM 2047 C CA . GLY A 1 263 ? 14.280 -1.936 -16.389 1.00 60.94 263 GLY A CA 1
ATOM 2048 C C . GLY A 1 263 ? 13.516 -2.846 -17.343 1.00 60.94 263 GLY A C 1
ATOM 2049 O O . GLY A 1 263 ? 13.190 -3.987 -17.020 1.00 60.94 263 GLY A O 1
ATOM 2050 N N . THR A 1 264 ? 13.195 -2.343 -18.525 1.00 53.16 264 THR A N 1
ATOM 2051 C CA . THR A 1 264 ? 12.454 -3.106 -19.529 1.00 53.16 264 THR A CA 1
ATOM 2052 C C . THR A 1 264 ? 13.393 -3.940 -20.403 1.00 53.16 264 THR A C 1
ATOM 2054 O O . THR A 1 264 ? 12.925 -4.685 -21.243 1.00 53.16 264 THR A O 1
ATOM 2057 N N . GLY A 1 265 ? 14.721 -3.844 -20.248 1.00 51.69 265 GLY A N 1
ATOM 2058 C CA . GLY A 1 265 ? 15.681 -4.597 -21.072 1.00 51.69 265 GLY A CA 1
ATOM 2059 C C . GLY A 1 265 ? 15.650 -4.244 -22.569 1.00 51.69 265 GLY A C 1
ATOM 2060 O O . GLY A 1 265 ? 16.242 -4.962 -23.366 1.00 51.69 265 GLY A O 1
ATOM 2061 N N . ILE A 1 266 ? 14.952 -3.161 -22.945 1.00 47.66 266 ILE A N 1
ATOM 2062 C CA . ILE A 1 266 ? 14.769 -2.681 -24.331 1.00 47.66 266 ILE A CA 1
ATOM 2063 C C . ILE A 1 266 ? 15.833 -1.626 -24.704 1.00 47.66 266 ILE A C 1
ATOM 2065 O O . ILE A 1 266 ? 15.870 -1.147 -25.833 1.00 47.66 266 ILE A O 1
ATOM 2069 N N . THR A 1 267 ? 16.696 -1.225 -23.768 1.00 47.16 267 THR A N 1
ATOM 2070 C CA . THR A 1 267 ? 17.843 -0.346 -24.039 1.00 47.16 267 THR A CA 1
ATOM 2071 C C . THR A 1 267 ? 19.061 -1.176 -24.460 1.00 47.16 267 THR A C 1
ATOM 2073 O O . THR A 1 267 ? 19.239 -2.304 -24.000 1.00 47.16 267 THR A O 1
ATOM 2076 N N . GLU A 1 268 ? 19.917 -0.621 -25.328 1.00 40.12 268 GLU A N 1
ATOM 2077 C CA . GLU A 1 268 ? 21.115 -1.275 -25.903 1.00 40.12 268 GLU A CA 1
ATOM 2078 C C . GLU A 1 268 ? 22.134 -1.808 -24.872 1.00 40.12 268 GLU A C 1
ATOM 2080 O O . GLU A 1 268 ? 23.071 -2.518 -25.231 1.00 40.12 268 GLU A O 1
ATOM 2085 N N . GLU A 1 269 ? 21.963 -1.520 -23.580 1.00 43.47 269 GLU A N 1
ATOM 2086 C CA . GLU A 1 269 ? 22.878 -1.947 -22.515 1.00 43.47 269 GLU A CA 1
ATOM 2087 C C . GLU A 1 269 ? 22.804 -3.446 -22.164 1.00 43.47 269 GLU A C 1
ATOM 2089 O O . GLU A 1 269 ? 23.644 -3.948 -21.412 1.00 43.47 269 GLU A O 1
ATOM 2094 N N . GLY A 1 270 ? 21.884 -4.198 -22.773 1.00 38.22 270 GLY A N 1
ATOM 2095 C CA . GLY A 1 270 ? 21.842 -5.655 -22.686 1.00 38.22 270 GLY A CA 1
ATOM 2096 C C . GLY A 1 270 ? 21.303 -6.200 -21.358 1.00 38.22 270 GLY A C 1
ATOM 2097 O O . GLY A 1 270 ? 21.292 -5.550 -20.314 1.00 38.22 270 GLY A O 1
ATOM 2098 N N . THR A 1 271 ? 20.856 -7.452 -21.409 1.00 45.47 271 THR A N 1
ATOM 2099 C CA . THR A 1 271 ? 20.066 -8.153 -20.381 1.00 45.47 271 THR A CA 1
ATOM 2100 C C . THR A 1 271 ? 20.778 -8.366 -19.034 1.00 45.47 271 THR A C 1
ATOM 2102 O O . THR A 1 271 ? 20.130 -8.633 -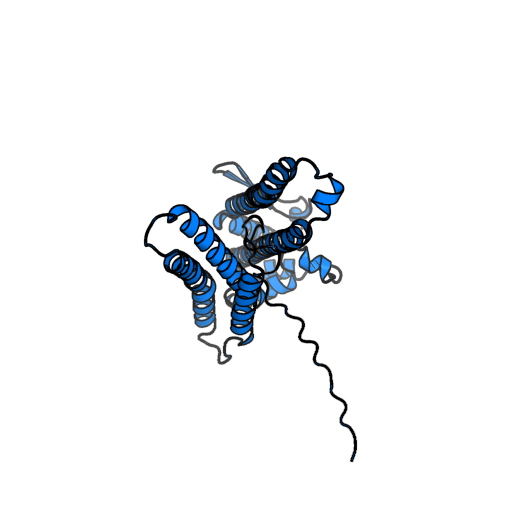18.033 1.00 45.47 271 THR A O 1
ATOM 2105 N N . MET A 1 272 ? 22.104 -8.201 -18.938 1.00 41.34 272 MET A N 1
ATOM 2106 C CA . MET A 1 272 ? 22.851 -8.588 -17.723 1.00 41.34 272 MET A CA 1
ATOM 2107 C C . MET A 1 272 ? 23.847 -7.562 -17.163 1.00 41.34 272 MET A C 1
ATOM 2109 O O . MET A 1 272 ? 24.533 -7.873 -16.195 1.00 41.34 272 MET A O 1
ATOM 2113 N N . ARG A 1 273 ? 23.939 -6.330 -17.682 1.00 42.31 273 ARG A N 1
ATOM 2114 C CA . ARG A 1 273 ? 24.902 -5.342 -17.136 1.00 42.31 273 ARG A CA 1
ATOM 2115 C C . ARG A 1 273 ? 24.430 -4.588 -15.884 1.00 42.31 273 ARG A C 1
ATOM 2117 O O . ARG A 1 273 ? 25.242 -3.924 -15.251 1.00 42.31 273 ARG A O 1
ATOM 2124 N N . GLY A 1 274 ? 23.155 -4.711 -15.501 1.00 44.41 274 GLY A N 1
ATOM 2125 C CA . GLY A 1 274 ? 22.574 -4.018 -14.338 1.00 44.41 274 GLY A CA 1
ATOM 2126 C C . GLY A 1 274 ? 22.405 -4.851 -13.060 1.00 44.41 274 GLY A C 1
ATOM 2127 O O . GLY A 1 274 ? 22.060 -4.287 -12.027 1.00 44.41 274 GLY A O 1
ATOM 2128 N N . TRP A 1 275 ? 22.626 -6.168 -13.106 1.00 37.41 275 TRP A N 1
ATOM 2129 C CA . TRP A 1 275 ? 22.546 -7.040 -11.930 1.00 37.41 275 TRP A CA 1
ATOM 2130 C C . TRP A 1 275 ? 23.951 -7.206 -11.337 1.00 37.41 275 TRP A C 1
ATOM 2132 O O . TRP A 1 275 ? 24.827 -7.709 -12.044 1.00 37.41 275 TRP A O 1
ATOM 2142 N N . PRO A 1 276 ? 24.226 -6.872 -10.062 1.00 36.16 276 PRO A N 1
ATOM 2143 C CA . PRO A 1 276 ? 25.385 -7.463 -9.419 1.00 36.16 276 PRO A CA 1
ATOM 2144 C C . PRO A 1 276 ? 25.121 -8.963 -9.309 1.00 36.16 276 PRO A C 1
ATOM 2146 O O . PRO A 1 276 ? 24.131 -9.408 -8.725 1.00 36.16 276 PRO A O 1
ATOM 2149 N N . LEU A 1 277 ? 26.007 -9.740 -9.917 1.00 34.66 277 LEU A N 1
ATOM 2150 C CA . LEU A 1 277 ? 26.014 -11.190 -9.867 1.00 34.66 277 LEU A CA 1
ATOM 2151 C C . LEU A 1 277 ? 26.256 -11.631 -8.410 1.00 34.66 277 LEU A C 1
ATOM 2153 O O . LEU A 1 277 ? 27.389 -11.817 -7.978 1.00 34.66 277 LEU A O 1
ATOM 2157 N N . LEU A 1 278 ? 25.192 -11.751 -7.615 1.00 36.72 278 LEU A N 1
ATOM 2158 C CA . LEU A 1 278 ? 25.240 -12.298 -6.260 1.00 36.72 278 LEU A CA 1
ATOM 2159 C C . LEU A 1 278 ? 25.243 -13.830 -6.342 1.00 36.72 278 LEU A C 1
ATOM 2161 O O . LEU A 1 278 ? 24.251 -14.497 -6.066 1.00 36.72 278 LEU A O 1
ATOM 2165 N N . ILE A 1 279 ? 26.391 -14.392 -6.718 1.00 34.44 279 ILE A N 1
ATOM 2166 C CA . ILE A 1 279 ? 26.770 -15.753 -6.331 1.00 34.44 279 ILE A CA 1
ATOM 2167 C C . ILE A 1 279 ? 28.058 -15.621 -5.523 1.00 34.44 279 ILE A C 1
ATOM 2169 O O . ILE A 1 279 ? 29.160 -15.717 -6.050 1.00 34.44 279 ILE A O 1
ATOM 2173 N N . VAL A 1 280 ? 27.914 -15.381 -4.220 1.00 35.22 280 VAL A N 1
ATOM 2174 C CA . VAL A 1 280 ? 28.969 -15.699 -3.254 1.00 35.22 280 VAL A CA 1
ATOM 2175 C C . VAL A 1 280 ? 28.493 -16.936 -2.508 1.00 35.22 280 VAL A C 1
ATOM 2177 O O . VAL A 1 280 ? 27.786 -16.846 -1.508 1.00 35.22 280 VAL A O 1
ATOM 2180 N N . LEU A 1 281 ? 28.840 -18.108 -3.037 1.00 31.56 281 LEU A N 1
ATOM 2181 C CA . LEU A 1 281 ? 28.861 -19.327 -2.237 1.00 31.56 281 LEU A CA 1
ATOM 2182 C C . LEU A 1 281 ? 30.136 -19.271 -1.386 1.00 31.56 281 LEU A C 1
ATOM 2184 O O . LEU A 1 281 ? 31.223 -19.165 -1.958 1.00 31.56 281 LEU A O 1
ATOM 2188 N N . PRO A 1 282 ? 30.057 -19.331 -0.047 1.00 36.25 282 PRO A N 1
ATOM 2189 C CA . PRO A 1 282 ? 31.249 -19.521 0.758 1.00 36.25 282 PRO A CA 1
ATOM 2190 C C . PRO A 1 282 ? 31.757 -20.940 0.490 1.00 36.25 282 PRO A C 1
ATOM 2192 O O . PRO A 1 282 ? 31.148 -21.915 0.923 1.00 36.25 282 PRO A O 1
ATOM 2195 N N . TRP A 1 283 ? 32.850 -21.066 -0.261 1.00 36.16 283 TRP A N 1
ATOM 2196 C CA . TRP A 1 283 ? 33.571 -22.328 -0.374 1.00 36.16 283 TRP A CA 1
ATOM 2197 C C . TRP A 1 283 ? 34.420 -22.503 0.892 1.00 36.16 283 TRP A C 1
ATOM 2199 O O . TRP A 1 283 ? 35.330 -21.699 1.115 1.00 36.16 283 TRP A O 1
ATOM 2209 N N . PRO A 1 284 ? 34.162 -23.511 1.744 1.00 41.53 284 PRO A N 1
ATOM 2210 C CA . PRO A 1 284 ? 35.053 -23.805 2.848 1.00 41.53 284 PRO A CA 1
ATOM 2211 C C . PRO A 1 284 ? 36.318 -24.429 2.259 1.00 41.53 284 PRO A C 1
ATOM 2213 O O . PRO A 1 284 ? 36.318 -25.576 1.814 1.00 41.53 284 PRO A O 1
ATOM 2216 N N . SER A 1 285 ? 37.410 -23.669 2.231 1.00 43.69 285 SER A N 1
ATOM 2217 C CA . SER A 1 285 ? 38.737 -24.232 2.010 1.00 43.69 285 SER A CA 1
ATOM 2218 C C . SER A 1 285 ? 39.086 -25.092 3.223 1.00 43.69 285 SER A C 1
ATOM 2220 O O . SER A 1 285 ? 39.505 -24.581 4.263 1.00 43.69 285 SER A O 1
ATOM 2222 N N . TRP A 1 286 ? 38.870 -26.400 3.108 1.00 44.09 286 TRP A N 1
ATOM 2223 C CA . TRP A 1 286 ? 39.428 -27.368 4.041 1.00 44.09 286 TRP A CA 1
ATOM 2224 C C . TRP A 1 286 ? 40.952 -27.248 3.988 1.00 44.09 286 TRP A C 1
ATOM 2226 O O . TRP A 1 286 ? 41.558 -27.367 2.922 1.00 44.09 286 TRP A O 1
ATOM 2236 N N . GLY A 1 287 ? 41.551 -26.925 5.134 1.00 45.19 287 GLY A N 1
ATOM 2237 C CA . GLY A 1 287 ? 42.992 -26.782 5.281 1.00 45.19 287 GLY A CA 1
ATOM 2238 C C . GLY A 1 287 ? 43.717 -28.079 4.937 1.00 45.19 287 GLY A C 1
ATOM 2239 O O . GLY A 1 287 ? 43.263 -29.167 5.290 1.00 45.19 287 GLY A O 1
ATOM 2240 N N . GLN A 1 288 ? 44.855 -27.961 4.257 1.00 42.50 288 GLN A N 1
ATOM 2241 C CA . GLN A 1 288 ? 45.799 -29.068 4.173 1.00 42.50 288 GLN A CA 1
ATOM 2242 C C . GLN A 1 288 ? 46.615 -29.146 5.471 1.00 42.50 288 GLN A C 1
ATOM 2244 O O . GLN A 1 288 ? 47.100 -28.108 5.933 1.00 42.50 288 GLN A O 1
ATOM 2249 N N . PRO A 1 289 ? 46.788 -30.343 6.054 1.00 52.47 289 PRO A N 1
ATOM 2250 C CA . PRO A 1 289 ? 47.684 -30.536 7.182 1.00 52.47 289 PRO A CA 1
ATOM 2251 C C . PRO A 1 289 ? 49.144 -30.445 6.715 1.00 52.47 289 PRO A C 1
ATOM 2253 O O . PRO A 1 289 ? 49.499 -30.955 5.651 1.00 52.47 289 PRO A O 1
ATOM 2256 N N . ARG A 1 290 ? 49.982 -29.804 7.530 1.00 50.09 290 ARG A N 1
ATOM 2257 C CA . ARG A 1 290 ? 51.424 -30.059 7.574 1.00 50.09 290 ARG A CA 1
ATOM 2258 C C . ARG A 1 290 ? 51.732 -30.804 8.859 1.00 50.09 290 ARG A C 1
ATOM 2260 O O . ARG A 1 290 ? 51.086 -30.459 9.873 1.00 50.09 290 ARG A O 1
#

InterPro domains:
  IPR001915 Peptidase M48 [PF01435] (3-166)

Secondary structure (DSSP, 8-state):
--S-EEEEETTEEEEEPPGGGGGS-HHHHHHHHHHHHHHHHTTHHHHHHHHHHHHHHHHHHHHHHHHHHHHHHTTSTT--HHHHHTSHHHHHHHHHHHHHHHHHHHHHHHHHHHHHHHHHHHHHTTS-SHHHHHHHTSPPPPPPPHHHHHH-SS--HHHHHHHHH-GGGGGSPPHHHHHHHHHHHHHHHHHHHHHHHHHHTTSS--SHHHHHHHHHHHHIIIIIHHHHHHHHHTTT--PPPPHHHHHHHHHHHHHHHHHTTT--S-STT-TTSSS----------PPPP-

Radius of gyration: 24.62 Å; chains: 1; bounding box: 82×50×69 Å

Sequence (290 aa):
MREAFVLGRGSRSWIILPRGIRLLRDEEAEAIVRHEMGHIAAGDVTLVWLTRGVWWALLPVLLVAPFVAAVQGWRWEHTTPWRMLSHPFWAEYGVRALVLAVIAVLVAQMIMRSREHEADLTAARGQSVAPWEALLAGPRPAERTWHDTARANHPTHQRRLTVLRDPHLQLRPTVLDALVVGLLAAVLLDSVDGLATLLLTGTSWSAAPVSALTAGLLLAVGWGFAVWRDARARQAETVPPSRWLHLALGVSTAAGLLVRLQGTGITEEGTMRGWPLLIVLPWPSWGQPR